Protein AF-A0A927GLD2-F1 (afdb_monomer_lite)

Secondary structure (DSSP, 8-state):
---TTSPPTHHHHTT--SHHHHHHHHS------TTS-HHHHHHHHHHHHHHHHTTT-THHHHHHHHHHHHHHHHHHHHHHHHTT--SEEE-TTS-EEEPPHHHHHHHHHHH-HHHHHHHHHHHHHHHHHHHHHHS-SSS---GGGGGGGHHHHHHHHHHHHS-HHHHHHHHHHHHHHHHHTHHHHSS-EEEEETTEEEEES--------

Structure (mmCIF, N/CA/C/O backbone):
data_AF-A0A927GLD2-F1
#
_entry.id   AF-A0A927GLD2-F1
#
loop_
_atom_site.group_PDB
_atom_site.id
_atom_site.type_symbol
_atom_site.label_atom_id
_atom_site.label_alt_id
_atom_site.label_comp_id
_atom_site.label_asym_id
_atom_site.label_entity_id
_atom_site.label_seq_id
_atom_site.pdbx_PDB_ins_code
_atom_site.Cartn_x
_atom_site.Cartn_y
_atom_site.Cartn_z
_atom_site.occupancy
_atom_site.B_iso_or_equiv
_atom_site.auth_seq_id
_atom_site.auth_comp_id
_atom_site.auth_asym_id
_atom_site.auth_atom_id
_atom_site.pdbx_PDB_model_num
ATOM 1 N N . MET A 1 1 ? 11.826 6.686 -36.345 1.00 53.91 1 MET A N 1
ATOM 2 C CA . MET A 1 1 ? 10.519 6.239 -35.814 1.00 53.91 1 MET A CA 1
ATOM 3 C C . MET A 1 1 ? 10.789 5.601 -34.462 1.00 53.91 1 MET A C 1
ATOM 5 O O . MET A 1 1 ? 11.758 4.859 -34.371 1.00 53.91 1 MET A O 1
ATOM 9 N N . LYS A 1 2 ? 10.051 5.968 -33.408 1.00 73.56 2 LYS A N 1
ATOM 10 C CA . LYS A 1 2 ? 10.280 5.412 -32.067 1.00 73.56 2 LYS A CA 1
ATOM 11 C C . LYS A 1 2 ? 9.769 3.969 -32.055 1.00 73.56 2 LYS A C 1
ATOM 13 O O . LYS A 1 2 ? 8.637 3.735 -32.467 1.00 73.56 2 LYS A O 1
ATOM 18 N N . ASP A 1 3 ? 10.618 3.027 -31.664 1.00 84.00 3 ASP A N 1
ATOM 19 C CA . ASP A 1 3 ? 10.250 1.616 -31.547 1.00 84.00 3 ASP A CA 1
ATOM 20 C C . ASP A 1 3 ? 9.669 1.380 -30.150 1.00 84.00 3 ASP A C 1
ATOM 22 O O . ASP A 1 3 ? 10.403 1.301 -29.168 1.00 84.00 3 ASP A O 1
ATOM 26 N N . TRP A 1 4 ? 8.340 1.350 -30.063 1.00 88.50 4 TRP A N 1
ATOM 27 C CA . TRP A 1 4 ? 7.597 1.238 -28.804 1.00 88.50 4 TRP A CA 1
ATOM 28 C C . TRP A 1 4 ? 7.700 -0.139 -28.138 1.00 88.50 4 TRP A C 1
ATOM 30 O O . TRP A 1 4 ? 7.242 -0.292 -27.012 1.00 88.50 4 TRP A O 1
ATOM 40 N N . TYR A 1 5 ? 8.275 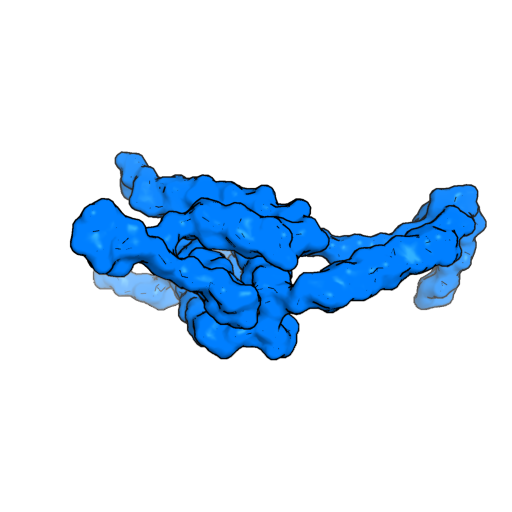-1.133 -28.821 1.00 90.31 5 TYR A N 1
ATOM 41 C CA . TYR A 1 5 ? 8.363 -2.512 -28.337 1.00 90.31 5 TYR A CA 1
ATOM 42 C C . TYR A 1 5 ? 9.780 -2.904 -27.913 1.00 90.31 5 TYR A C 1
ATOM 44 O O . TYR A 1 5 ? 9.993 -4.007 -27.405 1.00 90.31 5 TYR A O 1
ATOM 52 N N . ARG A 1 6 ? 10.761 -2.014 -28.083 1.00 93.00 6 ARG A N 1
ATOM 53 C CA . ARG A 1 6 ? 12.106 -2.220 -27.537 1.00 93.00 6 ARG A CA 1
ATOM 54 C C . ARG A 1 6 ? 12.135 -1.967 -26.032 1.00 93.00 6 ARG A C 1
ATOM 56 O O . ARG A 1 6 ? 11.306 -1.203 -25.537 1.00 93.00 6 ARG A O 1
ATOM 63 N N . PRO A 1 7 ? 13.050 -2.620 -25.297 1.00 94.44 7 PRO A N 1
ATOM 64 C CA . PRO A 1 7 ? 13.304 -2.254 -23.914 1.00 94.44 7 PRO A CA 1
ATOM 65 C C . PRO A 1 7 ? 13.818 -0.820 -23.828 1.00 94.44 7 PRO A C 1
ATOM 67 O O . PRO A 1 7 ? 14.560 -0.359 -24.700 1.00 94.44 7 PRO A O 1
ATOM 70 N N . ASP A 1 8 ? 13.442 -0.130 -22.759 1.00 93.94 8 ASP A N 1
ATOM 71 C CA . ASP A 1 8 ? 14.050 1.146 -22.415 1.00 93.94 8 ASP A CA 1
ATOM 72 C C . ASP A 1 8 ? 15.535 0.921 -22.076 1.00 93.94 8 ASP A C 1
ATOM 74 O O . ASP A 1 8 ? 15.876 0.058 -21.264 1.00 93.94 8 ASP A O 1
ATOM 78 N N . ALA A 1 9 ? 16.432 1.681 -22.706 1.00 93.12 9 ALA A N 1
ATOM 79 C CA . ALA A 1 9 ? 17.877 1.496 -22.556 1.00 93.12 9 ALA A CA 1
ATOM 80 C C . ALA A 1 9 ? 18.352 1.697 -21.107 1.00 93.12 9 ALA A C 1
ATOM 82 O O . ALA A 1 9 ? 19.411 1.201 -20.726 1.00 93.12 9 ALA A O 1
ATOM 83 N N . ILE A 1 10 ? 17.564 2.390 -20.275 1.00 91.88 10 ILE A N 1
ATOM 84 C CA . ILE A 1 10 ? 17.900 2.590 -18.865 1.00 91.88 10 ILE A CA 1
ATOM 85 C C . ILE A 1 10 ? 18.030 1.267 -18.091 1.00 91.88 10 ILE A C 1
ATOM 87 O O . ILE A 1 10 ? 18.788 1.185 -17.125 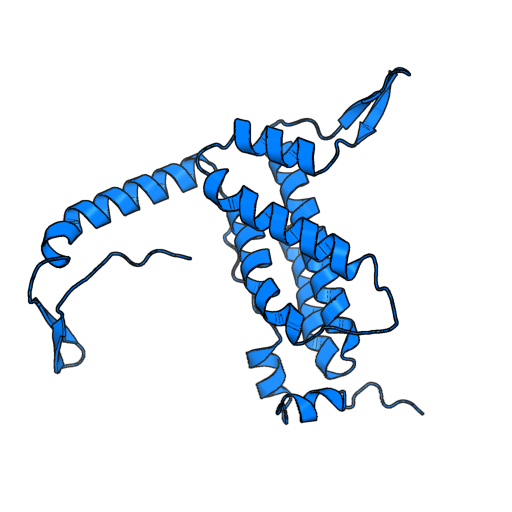1.00 91.88 10 ILE A O 1
ATOM 91 N N . TRP A 1 11 ? 17.335 0.211 -18.525 1.00 93.62 11 TRP A N 1
ATOM 92 C CA . TRP A 1 11 ? 17.369 -1.093 -17.867 1.00 93.62 11 TRP A CA 1
ATOM 93 C C . TRP A 1 11 ? 18.749 -1.751 -17.923 1.00 93.62 11 TRP A C 1
ATOM 95 O O . TRP A 1 11 ? 19.138 -2.422 -16.965 1.00 93.62 11 TRP A O 1
ATOM 105 N N . GLU A 1 12 ? 19.539 -1.475 -18.965 1.00 92.81 12 GLU A N 1
ATOM 106 C CA . GLU A 1 12 ? 20.923 -1.950 -19.066 1.00 92.81 12 GLU A CA 1
ATOM 107 C C . GLU A 1 12 ? 21.804 -1.370 -17.951 1.00 92.81 12 GLU A C 1
ATOM 109 O O . GLU A 1 12 ? 22.617 -2.092 -17.370 1.00 92.81 12 GLU A O 1
ATOM 114 N N . TYR A 1 13 ? 21.596 -0.100 -17.580 1.00 91.31 13 TYR A N 1
ATOM 115 C CA . TYR A 1 13 ? 22.310 0.543 -16.469 1.00 91.31 13 TYR A CA 1
ATOM 116 C C . TYR A 1 13 ? 21.960 -0.080 -15.114 1.00 91.31 13 TYR A C 1
ATOM 118 O O . TYR A 1 13 ? 22.800 -0.118 -14.218 1.00 91.31 13 TYR A O 1
ATOM 126 N N . PHE A 1 14 ? 20.742 -0.609 -14.974 1.00 90.00 14 PHE A N 1
ATOM 127 C CA . PHE A 1 14 ? 20.311 -1.368 -13.797 1.00 90.00 14 PHE A CA 1
ATOM 128 C C . PHE A 1 14 ? 20.683 -2.858 -13.865 1.00 90.00 14 PHE A C 1
ATOM 130 O O . PHE A 1 14 ? 20.293 -3.626 -12.987 1.00 90.00 14 PHE A O 1
ATOM 137 N N . GLY A 1 15 ? 21.434 -3.281 -14.888 1.00 92.38 15 GLY A N 1
ATOM 138 C CA . GLY A 1 15 ? 21.877 -4.665 -15.059 1.00 92.38 15 GLY A CA 1
ATOM 139 C C . GLY A 1 15 ? 20.778 -5.633 -15.509 1.00 92.38 15 GLY A C 1
ATOM 140 O O . GLY A 1 15 ? 20.982 -6.843 -15.443 1.00 92.38 15 GLY A O 1
ATOM 141 N N . ILE A 1 16 ? 19.634 -5.129 -15.975 1.00 94.44 16 ILE A N 1
ATOM 142 C CA . ILE A 1 16 ? 18.499 -5.937 -16.426 1.00 94.44 16 ILE A CA 1
ATOM 143 C C . ILE A 1 16 ? 18.607 -6.149 -17.935 1.00 94.44 16 ILE A C 1
ATOM 145 O O . ILE A 1 16 ? 18.444 -5.217 -18.718 1.00 94.44 16 IL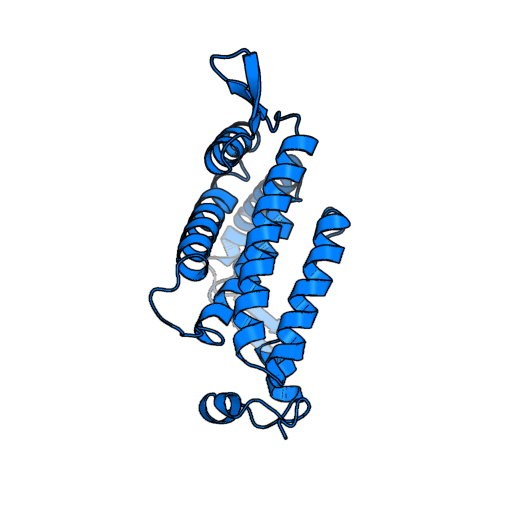E A O 1
ATOM 149 N N . LYS A 1 17 ? 18.905 -7.388 -18.341 1.00 90.94 17 LYS A N 1
ATOM 150 C CA . LYS A 1 17 ? 19.194 -7.741 -19.744 1.00 90.94 17 LYS A CA 1
ATOM 151 C C . LYS A 1 17 ? 18.062 -8.496 -20.433 1.00 90.94 17 LYS A C 1
ATOM 153 O O . LYS A 1 17 ? 18.009 -8.515 -21.660 1.00 90.94 17 LYS A O 1
ATOM 158 N N . ALA A 1 18 ? 17.178 -9.118 -19.659 1.00 95.12 18 ALA A N 1
ATOM 159 C CA . ALA A 1 18 ? 16.062 -9.904 -20.159 1.00 95.12 18 ALA A CA 1
ATOM 160 C C . ALA A 1 18 ? 14.739 -9.424 -19.557 1.00 95.12 18 ALA A C 1
ATOM 162 O O . ALA A 1 18 ? 14.686 -8.891 -18.445 1.00 95.12 18 ALA A O 1
ATOM 163 N N . ARG A 1 19 ? 13.652 -9.643 -20.300 1.00 95.12 19 ARG A N 1
ATOM 164 C CA . ARG A 1 19 ? 12.302 -9.281 -19.859 1.00 95.12 19 ARG A CA 1
ATOM 165 C C . ARG A 1 19 ? 11.881 -10.110 -18.648 1.00 95.12 19 ARG A C 1
ATOM 167 O O . ARG A 1 19 ? 11.181 -9.612 -17.777 1.00 95.12 19 ARG A O 1
ATOM 174 N N . GLU A 1 20 ? 12.302 -11.363 -18.588 1.00 96.19 20 GLU A N 1
ATOM 175 C CA . GLU A 1 20 ? 12.017 -12.283 -17.492 1.00 96.19 20 GLU A CA 1
ATOM 176 C C . GLU A 1 20 ? 12.637 -11.768 -16.186 1.00 96.19 20 GLU A C 1
ATOM 178 O O . GLU A 1 20 ? 11.940 -11.667 -15.174 1.00 96.19 20 GLU A O 1
ATOM 183 N N . ASP A 1 21 ? 13.900 -11.326 -16.241 1.00 94.94 21 ASP A N 1
ATOM 184 C CA . ASP A 1 21 ? 14.596 -10.702 -15.110 1.00 94.94 21 ASP A CA 1
ATOM 185 C C . ASP A 1 21 ? 13.893 -9.415 -14.667 1.00 94.94 21 ASP A C 1
ATOM 187 O O . ASP A 1 21 ? 13.728 -9.165 -13.470 1.00 94.94 21 ASP A O 1
ATOM 191 N N . TYR A 1 22 ? 13.456 -8.602 -15.636 1.00 95.94 22 TYR A N 1
ATOM 192 C CA . TYR A 1 22 ? 12.681 -7.397 -15.368 1.00 95.94 22 TYR A CA 1
ATOM 193 C C . TYR A 1 22 ? 11.394 -7.723 -14.615 1.00 95.94 22 TYR A C 1
ATOM 195 O O . TYR A 1 22 ? 11.136 -7.142 -13.564 1.00 95.94 22 TYR A O 1
ATOM 203 N N . VAL A 1 23 ? 10.598 -8.662 -15.130 1.00 96.31 23 VAL A N 1
ATOM 204 C CA . VAL A 1 23 ? 9.314 -9.044 -14.537 1.00 96.31 23 VAL A CA 1
ATOM 205 C C . VAL A 1 23 ? 9.518 -9.542 -13.113 1.00 96.31 23 VAL A C 1
ATOM 207 O O . VAL A 1 23 ? 8.857 -9.049 -12.205 1.00 96.31 23 VAL A O 1
ATOM 210 N N . GLN A 1 24 ? 10.480 -10.439 -12.891 1.00 94.25 24 GLN A N 1
ATOM 211 C CA . GLN A 1 24 ? 10.753 -10.990 -11.565 1.00 94.25 24 GLN A CA 1
ATOM 212 C C . GLN A 1 24 ? 11.147 -9.914 -10.542 1.00 94.25 24 GLN A C 1
ATOM 214 O O . GLN A 1 24 ? 10.840 -10.034 -9.355 1.00 94.25 24 GLN A O 1
ATOM 219 N N . GLN A 1 25 ? 11.858 -8.875 -10.978 1.00 93.19 25 GLN A N 1
ATOM 220 C CA . GLN A 1 25 ? 12.358 -7.850 -10.072 1.00 93.19 25 GLN A CA 1
ATOM 221 C C . GLN A 1 25 ? 11.369 -6.690 -9.909 1.00 93.19 25 GLN A C 1
ATOM 223 O O . GLN A 1 25 ? 11.089 -6.282 -8.782 1.00 93.19 25 GLN A O 1
ATOM 228 N N . TYR A 1 26 ? 10.824 -6.157 -10.995 1.00 94.62 26 TYR A N 1
ATOM 229 C CA . TYR A 1 26 ? 10.105 -4.880 -11.014 1.00 94.62 26 TYR A CA 1
ATOM 230 C C . TYR A 1 26 ? 8.588 -5.022 -11.108 1.00 94.62 26 TYR A C 1
ATOM 232 O O . TYR A 1 26 ? 7.873 -4.096 -10.731 1.00 94.62 26 TYR A O 1
ATOM 240 N N . VAL A 1 27 ? 8.069 -6.161 -11.565 1.00 95.88 27 VAL A N 1
ATOM 241 C CA . VAL A 1 27 ? 6.621 -6.384 -11.601 1.00 95.88 27 VAL A CA 1
ATOM 242 C C . VAL A 1 27 ? 6.208 -7.072 -10.311 1.00 95.88 27 VAL A C 1
ATOM 244 O O . VAL A 1 27 ? 6.437 -8.261 -10.110 1.00 95.88 27 VAL A O 1
ATOM 247 N N . PHE A 1 28 ? 5.608 -6.301 -9.409 1.00 95.06 28 PHE A N 1
ATOM 248 C CA . PHE A 1 28 ? 5.114 -6.844 -8.153 1.00 95.06 28 PHE A CA 1
ATOM 249 C C . PHE A 1 28 ? 3.796 -7.586 -8.381 1.00 95.06 28 PHE A C 1
ATOM 251 O O . PHE A 1 28 ? 2.854 -7.021 -8.936 1.00 95.06 28 PHE A O 1
ATOM 258 N N . GLU A 1 29 ? 3.722 -8.834 -7.927 1.00 94.31 29 GLU A N 1
ATOM 259 C CA . GLU A 1 29 ? 2.492 -9.624 -7.903 1.00 94.31 29 GLU A CA 1
ATOM 260 C C . GLU A 1 29 ? 1.868 -9.538 -6.505 1.00 94.31 29 GLU A C 1
ATOM 262 O O . GLU A 1 29 ? 2.304 -10.201 -5.560 1.00 94.31 29 GLU A O 1
ATOM 267 N N . ALA A 1 30 ? 0.860 -8.678 -6.348 1.00 95.75 30 ALA A N 1
ATOM 268 C CA . ALA A 1 30 ? 0.181 -8.532 -5.068 1.00 95.75 30 ALA A CA 1
ATOM 269 C C . ALA A 1 30 ? -0.614 -9.783 -4.683 1.00 95.75 30 ALA A C 1
ATOM 271 O O . ALA A 1 30 ? -1.350 -10.359 -5.482 1.00 95.75 30 ALA A O 1
ATOM 272 N N . ARG A 1 31 ? -0.538 -10.127 -3.395 1.00 96.06 31 ARG A N 1
ATOM 273 C CA . ARG A 1 31 ? -1.393 -11.127 -2.756 1.00 96.06 31 ARG A CA 1
ATOM 274 C C . ARG A 1 31 ? -2.379 -10.410 -1.844 1.00 96.06 31 ARG A C 1
ATOM 276 O O . ARG A 1 31 ? -2.009 -9.952 -0.763 1.00 96.06 31 ARG A O 1
ATOM 283 N N . PHE A 1 32 ? -3.619 -10.288 -2.302 1.00 96.88 32 PHE A N 1
ATOM 284 C CA . PHE A 1 32 ? -4.702 -9.692 -1.525 1.00 96.88 32 PHE A CA 1
ATOM 285 C C . PHE A 1 32 ? -5.505 -10.769 -0.797 1.00 96.88 32 PHE A C 1
ATOM 287 O O . PHE A 1 32 ? -5.758 -11.841 -1.347 1.00 96.88 32 PHE A O 1
ATOM 294 N N . HIS A 1 33 ? -5.916 -10.490 0.440 1.00 95.44 33 HIS A N 1
ATOM 295 C CA . HIS A 1 33 ? -6.887 -11.339 1.131 1.00 95.44 33 HIS A CA 1
ATOM 296 C C . HIS A 1 33 ? -8.314 -11.027 0.655 1.00 95.44 33 HIS A C 1
ATOM 298 O O . HIS A 1 33 ? -8.590 -9.962 0.106 1.00 95.44 33 HIS A O 1
ATOM 304 N N . ALA A 1 34 ? -9.256 -11.932 0.927 1.00 95.44 34 ALA A N 1
ATOM 305 C CA . ALA A 1 34 ? -10.640 -11.838 0.446 1.00 95.44 34 ALA A CA 1
ATOM 306 C C . ALA A 1 34 ? -11.443 -10.627 0.975 1.00 95.44 34 ALA A C 1
ATOM 308 O O . ALA A 1 34 ? -12.542 -10.368 0.501 1.00 95.44 34 ALA A O 1
ATOM 309 N N . GLY A 1 35 ? -10.913 -9.904 1.965 1.00 94.44 35 GLY A N 1
ATOM 310 C CA . GLY A 1 35 ? -11.548 -8.710 2.537 1.00 94.44 35 GLY A CA 1
ATOM 311 C C . GLY A 1 35 ? -11.236 -7.418 1.779 1.00 94.44 35 GLY A C 1
ATOM 312 O O . GLY A 1 35 ? -11.831 -6.384 2.068 1.00 94.44 35 GLY A O 1
ATOM 313 N N . VAL A 1 36 ? -10.304 -7.455 0.823 1.00 97.38 36 VAL A N 1
ATOM 314 C CA . VAL A 1 36 ? -9.937 -6.280 0.026 1.00 97.38 36 VAL A CA 1
ATOM 315 C C . VAL A 1 36 ? -11.057 -5.961 -0.972 1.00 97.38 36 VAL A C 1
ATOM 317 O O . VAL A 1 36 ? -11.453 -6.848 -1.729 1.00 97.38 36 VAL A O 1
ATOM 320 N N . PRO A 1 37 ? -11.572 -4.715 -1.016 1.00 97.25 37 PRO A N 1
ATOM 321 C CA . PRO A 1 37 ? -12.651 -4.347 -1.931 1.00 97.25 37 PRO A CA 1
ATOM 322 C C . PRO A 1 37 ? -12.289 -4.549 -3.408 1.00 97.25 37 PRO A C 1
ATOM 324 O O . PRO A 1 37 ? -11.186 -4.212 -3.835 1.00 97.25 37 PRO A O 1
ATOM 327 N N . GLU A 1 38 ? -13.256 -4.994 -4.213 1.00 97.00 38 GLU A N 1
ATOM 328 C CA . GLU A 1 38 ? -13.096 -5.209 -5.663 1.00 97.00 38 GLU A CA 1
ATOM 329 C C . GLU A 1 38 ? -12.577 -3.959 -6.397 1.00 97.00 38 GLU A C 1
ATOM 331 O O . GLU A 1 38 ? -11.738 -4.058 -7.293 1.00 97.00 38 GLU A O 1
ATOM 336 N N . ASP A 1 39 ? -13.006 -2.767 -5.976 1.00 96.75 39 ASP A N 1
ATOM 337 C CA . ASP A 1 39 ? -12.531 -1.498 -6.535 1.00 96.75 39 ASP A CA 1
ATOM 338 C C . ASP A 1 39 ? -11.011 -1.331 -6.381 1.00 96.75 39 ASP A C 1
ATOM 340 O O . ASP A 1 39 ? -10.342 -0.832 -7.288 1.00 96.75 39 ASP A O 1
ATOM 344 N N . ILE A 1 40 ? -10.441 -1.797 -5.263 1.00 97.94 40 ILE A N 1
ATOM 345 C CA . ILE A 1 40 ? -8.994 -1.787 -5.019 1.00 97.94 40 ILE A CA 1
ATOM 346 C C . ILE A 1 40 ? -8.300 -2.806 -5.922 1.00 97.94 40 ILE A C 1
ATOM 348 O O . ILE A 1 40 ? -7.292 -2.467 -6.542 1.00 97.94 40 ILE A O 1
ATOM 352 N N . LEU A 1 41 ? -8.855 -4.016 -6.053 1.00 98.00 41 LEU A N 1
ATOM 353 C CA . LEU A 1 41 ? -8.297 -5.072 -6.905 1.00 98.00 41 LEU A CA 1
ATOM 354 C C . LEU A 1 41 ? -8.223 -4.626 -8.374 1.00 98.00 41 LEU A C 1
ATOM 356 O O . LEU A 1 41 ? -7.169 -4.719 -9.010 1.00 98.00 41 LEU A O 1
ATOM 360 N N . ARG A 1 42 ? -9.311 -4.054 -8.902 1.00 97.06 42 ARG A N 1
ATOM 361 C CA . ARG A 1 42 ? -9.370 -3.534 -10.280 1.00 97.06 42 ARG A CA 1
ATOM 362 C C . ARG A 1 42 ? -8.424 -2.367 -10.503 1.00 97.06 42 ARG A C 1
ATOM 364 O O . ARG A 1 42 ? -7.735 -2.298 -11.525 1.00 97.06 42 ARG A O 1
ATOM 371 N N . ALA A 1 43 ? -8.373 -1.441 -9.550 1.00 96.31 43 ALA A N 1
ATOM 372 C CA . ALA A 1 43 ? -7.477 -0.303 -9.648 1.00 96.31 43 ALA A CA 1
ATOM 373 C C . ALA A 1 43 ? -6.004 -0.754 -9.586 1.00 96.31 43 ALA A C 1
ATOM 375 O O . ALA A 1 43 ? -5.167 -0.212 -10.315 1.00 96.31 43 ALA A O 1
ATOM 376 N N . TYR A 1 44 ? -5.694 -1.783 -8.788 1.00 98.12 44 TYR A N 1
ATOM 377 C CA . TYR A 1 44 ? -4.353 -2.356 -8.687 1.00 98.12 44 TYR A CA 1
ATOM 378 C C . TYR A 1 44 ? -3.937 -3.074 -9.969 1.00 98.12 44 TYR A C 1
ATOM 380 O O . TYR A 1 44 ? -2.798 -2.913 -10.399 1.00 98.12 44 TYR A O 1
ATOM 388 N N . ALA A 1 45 ? -4.851 -3.789 -10.633 1.00 97.81 45 ALA A N 1
ATOM 389 C CA . ALA A 1 45 ? -4.563 -4.423 -11.920 1.00 97.81 45 ALA A CA 1
ATOM 390 C C . ALA A 1 45 ? -4.006 -3.409 -12.935 1.00 97.81 45 ALA A C 1
ATOM 392 O O . ALA A 1 45 ? -3.026 -3.688 -13.620 1.00 97.81 45 ALA A O 1
ATOM 393 N N . THR A 1 46 ? -4.553 -2.188 -12.962 1.00 97.38 46 THR A N 1
ATOM 394 C CA . THR A 1 46 ? -4.004 -1.095 -13.784 1.00 97.38 46 THR A CA 1
ATOM 395 C C . THR A 1 46 ? -2.584 -0.705 -13.364 1.00 97.38 46 THR A C 1
ATOM 397 O O . THR A 1 46 ? -1.718 -0.546 -14.219 1.00 97.38 46 THR A O 1
ATOM 400 N N . ALA A 1 47 ? -2.323 -0.552 -12.061 1.00 97.50 47 ALA A N 1
ATOM 401 C CA . ALA A 1 47 ? -0.989 -0.209 -11.562 1.00 97.50 47 ALA A CA 1
ATOM 402 C C . ALA A 1 47 ? 0.046 -1.297 -11.903 1.00 97.50 47 ALA A C 1
ATOM 404 O O . ALA A 1 47 ? 1.137 -0.983 -12.370 1.00 97.50 47 ALA A O 1
ATOM 405 N N . SER A 1 48 ? -0.319 -2.572 -11.751 1.00 97.31 48 SER A N 1
ATOM 406 C CA . SER A 1 48 ? 0.520 -3.717 -12.121 1.00 97.31 48 SER A CA 1
ATOM 407 C C . SER A 1 48 ? 0.816 -3.749 -13.626 1.00 97.31 48 SER A C 1
ATOM 409 O O . SER A 1 48 ? 1.960 -3.957 -14.028 1.00 97.31 48 SER A O 1
ATOM 411 N N . GLN A 1 49 ? -0.172 -3.439 -14.475 1.00 97.56 49 GLN A N 1
ATOM 412 C CA . GLN A 1 49 ? 0.058 -3.306 -15.916 1.00 97.56 49 GLN A CA 1
ATOM 413 C C . GLN A 1 49 ? 1.012 -2.154 -16.246 1.00 97.56 49 GLN A C 1
ATOM 415 O O . GLN A 1 49 ? 1.891 -2.326 -17.084 1.00 97.56 49 GLN A O 1
ATOM 420 N N . LEU A 1 50 ? 0.906 -1.006 -15.569 1.00 97.38 50 LEU A N 1
ATOM 421 C CA . LEU A 1 50 ? 1.860 0.096 -15.745 1.00 97.38 50 LEU A CA 1
ATOM 422 C C . LEU A 1 50 ? 3.290 -0.327 -15.378 1.00 97.38 50 LEU A C 1
ATOM 424 O O . LEU A 1 50 ? 4.212 -0.054 -16.144 1.00 97.38 50 LEU A O 1
ATOM 428 N N . MET A 1 51 ? 3.469 -1.065 -14.275 1.00 97.31 51 MET A N 1
ATOM 429 C CA . MET A 1 51 ? 4.771 -1.648 -13.924 1.00 97.31 51 MET A CA 1
ATOM 430 C C . MET A 1 51 ? 5.268 -2.586 -15.021 1.00 97.31 51 MET A C 1
ATOM 432 O O . MET A 1 51 ? 6.411 -2.476 -15.446 1.00 97.31 51 MET A O 1
ATOM 436 N N . ALA A 1 52 ? 4.426 -3.485 -15.532 1.00 96.94 52 ALA A N 1
ATOM 437 C CA . ALA A 1 52 ? 4.826 -4.411 -16.590 1.00 96.94 52 ALA A CA 1
ATOM 438 C C . ALA A 1 52 ? 5.242 -3.685 -17.881 1.00 96.94 52 ALA A C 1
ATOM 440 O O . ALA A 1 52 ? 6.236 -4.052 -18.507 1.00 96.94 52 ALA A O 1
ATOM 441 N N . GLN A 1 53 ? 4.516 -2.631 -18.256 1.00 96.81 53 GLN A N 1
ATOM 442 C CA . GLN A 1 53 ? 4.794 -1.843 -19.458 1.00 96.81 53 GLN A CA 1
ATOM 443 C C . GLN A 1 53 ? 5.999 -0.908 -19.307 1.00 96.81 53 GLN A C 1
ATOM 445 O O . GLN A 1 53 ? 6.577 -0.499 -20.315 1.00 96.81 53 GLN A O 1
ATOM 450 N N . ALA A 1 54 ? 6.439 -0.615 -18.080 1.00 96.38 54 ALA A N 1
ATOM 451 C CA . ALA A 1 54 ? 7.625 0.206 -17.862 1.00 96.38 54 ALA A CA 1
ATOM 452 C C . ALA A 1 54 ? 8.920 -0.430 -18.402 1.00 96.38 54 ALA A C 1
ATOM 454 O O . ALA A 1 54 ? 9.886 0.289 -18.656 1.00 96.38 54 ALA A O 1
ATOM 455 N N . TRP A 1 55 ? 8.906 -1.731 -18.725 1.00 96.44 55 TRP A N 1
ATOM 456 C CA . TRP A 1 55 ? 9.949 -2.379 -19.529 1.00 96.44 55 TRP A CA 1
ATOM 457 C C . TRP A 1 55 ? 10.247 -1.624 -20.832 1.00 96.44 55 TRP A C 1
ATOM 459 O O . TRP A 1 55 ? 11.404 -1.440 -21.199 1.00 96.44 55 TRP A O 1
ATOM 469 N N . HIS A 1 56 ? 9.203 -1.148 -21.508 1.00 95.88 56 HIS A N 1
ATOM 470 C CA . HIS A 1 56 ? 9.304 -0.444 -22.786 1.00 95.88 56 HIS A CA 1
ATOM 471 C C . HIS A 1 56 ? 9.421 1.075 -22.632 1.00 95.88 56 HIS A C 1
ATOM 473 O O . HIS A 1 56 ? 9.828 1.772 -23.562 1.00 95.88 56 HIS A O 1
ATOM 479 N N . HIS A 1 57 ? 9.033 1.606 -21.472 1.00 95.06 57 HIS A N 1
ATOM 480 C CA . HIS A 1 57 ? 9.078 3.033 -21.199 1.00 95.06 57 HIS A CA 1
ATOM 481 C C . HIS A 1 57 ? 9.207 3.299 -19.698 1.00 95.06 57 HIS A C 1
ATOM 483 O O . HIS A 1 57 ? 8.211 3.314 -18.973 1.00 95.06 57 HIS A O 1
ATOM 489 N N . TYR A 1 58 ? 10.434 3.556 -19.244 1.00 93.25 58 TYR A N 1
ATOM 490 C CA . TYR A 1 58 ? 10.785 3.707 -17.828 1.00 93.25 58 TYR A CA 1
ATOM 491 C C . TYR A 1 58 ? 9.875 4.645 -17.009 1.00 93.25 58 TYR A C 1
ATOM 493 O O . TYR A 1 58 ? 9.499 4.268 -15.897 1.00 93.25 58 TYR A O 1
ATOM 501 N N . PRO A 1 59 ? 9.428 5.809 -17.530 1.00 92.44 59 PRO A N 1
ATOM 502 C CA . PRO A 1 59 ? 8.523 6.712 -16.812 1.00 92.44 59 PRO A CA 1
ATOM 503 C C . PRO A 1 59 ? 7.200 6.084 -16.360 1.00 92.44 59 PRO A C 1
ATOM 505 O O . PRO A 1 59 ? 6.624 6.532 -15.372 1.00 92.44 59 PRO A O 1
ATOM 508 N N . LEU A 1 60 ? 6.720 5.025 -17.027 1.00 94.94 60 LEU A N 1
ATOM 509 C CA . LEU A 1 60 ? 5.496 4.329 -16.609 1.00 94.94 60 LEU A CA 1
ATOM 510 C C . LEU A 1 60 ? 5.628 3.699 -15.216 1.00 94.94 60 LEU A C 1
ATOM 512 O O . LEU A 1 60 ? 4.615 3.455 -14.559 1.00 94.94 60 LEU A O 1
ATOM 516 N N . TYR A 1 61 ? 6.856 3.464 -14.743 1.00 94.50 61 TYR A N 1
ATOM 517 C CA . TYR A 1 61 ? 7.077 2.967 -13.394 1.00 94.50 61 TYR A CA 1
ATOM 518 C C . TYR A 1 61 ? 6.672 4.013 -12.349 1.00 94.50 61 TYR A C 1
ATOM 520 O O . TYR A 1 61 ? 5.947 3.685 -11.412 1.00 94.50 61 TYR A O 1
ATOM 528 N N . ASP A 1 62 ? 7.034 5.282 -12.541 1.00 92.38 62 ASP A N 1
ATOM 529 C CA . ASP A 1 62 ? 6.636 6.379 -11.646 1.00 92.38 62 ASP A CA 1
ATOM 530 C C . ASP A 1 62 ? 5.113 6.565 -11.656 1.00 92.38 62 ASP A C 1
ATOM 532 O O . ASP A 1 62 ? 4.490 6.699 -10.601 1.00 92.38 62 ASP A O 1
ATOM 536 N N . GLU A 1 63 ? 4.489 6.467 -12.832 1.00 94.31 63 GLU A N 1
ATOM 537 C CA . GLU A 1 63 ? 3.029 6.509 -12.967 1.00 94.31 63 GLU A CA 1
ATOM 538 C C . GLU A 1 63 ? 2.343 5.355 -12.226 1.00 94.31 63 GLU A C 1
ATOM 540 O O . GLU A 1 63 ? 1.286 5.539 -11.615 1.00 94.31 63 GLU A O 1
ATOM 545 N N . SER A 1 64 ? 2.954 4.167 -12.209 1.00 95.94 64 SER A N 1
ATOM 546 C CA . SER A 1 64 ? 2.446 3.038 -11.426 1.00 95.94 64 SER A CA 1
ATOM 547 C C . SER A 1 64 ? 2.472 3.317 -9.917 1.00 95.94 64 SER A C 1
ATOM 549 O O . SER A 1 64 ? 1.514 2.988 -9.214 1.00 95.94 64 SER A O 1
ATOM 551 N N . ILE A 1 65 ? 3.514 3.994 -9.419 1.00 94.81 65 ILE A N 1
ATOM 552 C CA . ILE A 1 65 ? 3.637 4.398 -8.012 1.00 94.81 65 ILE A CA 1
ATOM 553 C C . ILE A 1 65 ? 2.608 5.474 -7.675 1.00 94.81 65 ILE A C 1
ATOM 555 O O . ILE A 1 65 ? 1.893 5.354 -6.680 1.00 94.81 65 ILE A O 1
ATOM 559 N N . THR A 1 66 ? 2.462 6.484 -8.533 1.00 93.88 66 THR A N 1
ATOM 560 C CA . THR A 1 66 ? 1.419 7.508 -8.409 1.00 93.88 66 THR A CA 1
ATOM 561 C C . THR A 1 66 ? 0.031 6.872 -8.341 1.00 93.88 66 THR A C 1
ATOM 563 O O . THR A 1 66 ? -0.769 7.212 -7.465 1.00 93.88 66 THR A O 1
ATOM 566 N N . LYS A 1 67 ? -0.243 5.875 -9.194 1.00 95.62 67 LYS A N 1
ATOM 567 C CA . LYS A 1 67 ? -1.484 5.097 -9.146 1.00 95.62 67 LYS A CA 1
ATOM 568 C C . LYS A 1 67 ? -1.649 4.425 -7.782 1.00 95.62 67 LYS A C 1
ATOM 570 O O . LYS A 1 67 ? -2.671 4.653 -7.141 1.00 95.62 67 LYS A O 1
ATOM 575 N N . LEU A 1 68 ? -0.656 3.672 -7.299 1.00 96.50 68 LEU A N 1
ATOM 576 C CA . LEU A 1 68 ? -0.707 3.009 -5.986 1.00 96.50 68 LEU A CA 1
ATOM 577 C C . LEU A 1 68 ? -0.976 3.980 -4.828 1.00 96.50 68 LEU A C 1
ATOM 579 O O . LEU A 1 68 ? -1.742 3.662 -3.922 1.00 96.50 68 LEU A O 1
ATOM 583 N N . LEU A 1 69 ? -0.395 5.176 -4.863 1.00 95.38 69 LEU A N 1
ATOM 584 C CA . LEU A 1 69 ? -0.622 6.200 -3.843 1.00 95.38 69 LEU A CA 1
ATOM 585 C C . LEU A 1 69 ? -2.074 6.694 -3.834 1.00 95.38 69 LEU A C 1
ATOM 587 O O . LEU A 1 69 ? -2.669 6.850 -2.766 1.00 95.38 69 LEU A O 1
ATOM 591 N N . PHE A 1 70 ? -2.683 6.872 -5.009 1.00 94.56 70 PHE A N 1
ATOM 592 C CA . PHE A 1 70 ? -4.112 7.175 -5.101 1.00 94.56 70 PHE A CA 1
ATOM 593 C C . PHE A 1 70 ? -4.996 6.004 -4.652 1.00 94.56 70 PHE A C 1
ATOM 595 O O . PHE A 1 70 ? -6.051 6.236 -4.060 1.00 94.56 70 PHE A O 1
ATOM 602 N N . LEU A 1 71 ? -4.570 4.757 -4.876 1.00 96.56 71 LEU A N 1
ATOM 603 C CA . LEU A 1 71 ? -5.265 3.575 -4.352 1.00 96.56 71 LEU A CA 1
ATOM 604 C C . LEU A 1 71 ? -5.270 3.557 -2.822 1.00 96.56 71 LEU A C 1
ATOM 606 O O . LEU A 1 71 ? -6.300 3.234 -2.240 1.00 96.56 71 LEU A O 1
ATOM 610 N N . VAL A 1 72 ? -4.169 3.937 -2.168 1.00 96.75 72 VAL A N 1
ATOM 611 C CA . VAL A 1 72 ? -4.122 4.053 -0.699 1.00 96.75 72 VAL A CA 1
ATOM 612 C C . VAL A 1 72 ? -5.121 5.100 -0.205 1.00 96.75 72 VAL A C 1
ATOM 614 O O . VAL A 1 72 ? -5.881 4.839 0.726 1.00 96.75 72 VAL A O 1
ATOM 617 N N . GLU A 1 73 ? -5.192 6.264 -0.857 1.00 95.25 73 GLU A N 1
ATOM 618 C CA . GLU A 1 73 ? -6.189 7.288 -0.518 1.00 95.25 73 GLU A CA 1
ATOM 619 C C . GLU A 1 73 ? -7.630 6.779 -0.714 1.00 95.25 73 GLU A C 1
ATOM 621 O O . GLU A 1 73 ? -8.508 7.050 0.112 1.00 95.25 73 GLU A O 1
ATOM 626 N N . MET A 1 74 ? -7.881 6.019 -1.783 1.00 96.38 74 MET A N 1
ATOM 627 C CA . MET A 1 74 ? -9.171 5.372 -2.026 1.00 96.38 74 MET A CA 1
ATOM 628 C C . MET A 1 74 ? -9.496 4.334 -0.945 1.00 96.38 74 MET A C 1
ATOM 630 O O . MET A 1 74 ? -10.614 4.331 -0.437 1.00 96.38 74 MET A O 1
ATOM 634 N N . ALA A 1 75 ? -8.524 3.512 -0.542 1.00 97.50 75 ALA A N 1
ATOM 635 C CA . ALA A 1 75 ? -8.684 2.503 0.503 1.00 97.50 75 ALA A CA 1
ATOM 636 C C . ALA A 1 75 ? -9.072 3.127 1.847 1.00 97.50 75 ALA A C 1
ATOM 638 O O . ALA A 1 75 ? -9.999 2.645 2.494 1.00 97.50 75 ALA A O 1
ATOM 639 N N . VAL A 1 76 ? -8.431 4.235 2.238 1.00 96.94 76 VAL A N 1
ATOM 640 C CA . VAL A 1 76 ? -8.797 4.971 3.460 1.00 96.94 76 VAL A CA 1
ATOM 641 C C . VAL A 1 76 ? -10.246 5.450 3.387 1.00 96.94 76 VAL A C 1
ATOM 643 O O . VAL A 1 76 ? -11.009 5.231 4.323 1.00 96.94 76 VAL A O 1
ATOM 646 N N . LYS A 1 77 ? -10.663 6.057 2.268 1.00 97.25 77 LYS A N 1
ATOM 647 C CA . LYS A 1 77 ? -12.046 6.539 2.095 1.00 97.25 77 LYS A CA 1
ATOM 648 C C . LYS A 1 77 ? -13.063 5.399 2.137 1.00 97.25 77 LYS A C 1
ATOM 650 O O . LYS A 1 77 ? -14.102 5.545 2.777 1.00 97.25 77 LYS A O 1
ATOM 655 N N . LEU A 1 78 ? -12.760 4.276 1.487 1.00 97.50 78 LEU A N 1
ATOM 656 C CA . LEU A 1 78 ? -13.603 3.082 1.521 1.00 97.50 78 LEU A CA 1
ATOM 657 C C . LEU A 1 78 ? -13.719 2.539 2.944 1.00 97.50 78 LEU A C 1
ATOM 659 O O . LEU A 1 78 ? -14.836 2.304 3.401 1.00 97.50 78 LEU A O 1
ATOM 663 N N . ARG A 1 79 ? -12.601 2.418 3.674 1.00 97.12 79 ARG A N 1
ATOM 664 C CA . ARG A 1 79 ? -12.636 1.940 5.058 1.00 97.12 79 ARG A CA 1
ATOM 665 C C . ARG A 1 79 ? -13.425 2.885 5.954 1.00 97.12 79 ARG A C 1
ATOM 667 O O . ARG A 1 79 ? -14.294 2.414 6.674 1.00 97.12 79 ARG A O 1
ATOM 674 N N . CYS A 1 80 ? -13.212 4.200 5.850 1.00 97.38 80 CYS A N 1
ATOM 675 C CA . CYS A 1 80 ? -14.009 5.201 6.563 1.00 97.38 80 CYS A CA 1
ATOM 676 C C . CYS A 1 80 ? -15.512 5.019 6.312 1.00 97.38 80 CYS A C 1
ATOM 678 O O . CYS A 1 80 ? -16.284 4.986 7.265 1.00 97.38 80 CYS A O 1
ATOM 680 N N . ALA A 1 81 ? -15.928 4.843 5.055 1.00 96.50 81 ALA A N 1
ATOM 681 C CA . ALA A 1 81 ? -17.332 4.612 4.728 1.00 96.50 81 ALA A CA 1
ATOM 682 C C . ALA A 1 81 ? -17.870 3.302 5.339 1.00 96.50 81 ALA A C 1
ATOM 684 O O . ALA A 1 81 ? -18.969 3.299 5.889 1.00 96.50 81 ALA A O 1
ATOM 685 N N . GLN A 1 82 ? -17.090 2.216 5.297 1.00 95.94 82 GLN A N 1
ATOM 686 C CA . GLN A 1 82 ? -17.458 0.915 5.877 1.00 95.94 82 GLN A CA 1
ATOM 687 C C . GLN A 1 82 ? -17.671 0.978 7.394 1.00 95.94 82 GLN A C 1
ATOM 689 O O . GLN A 1 82 ? -18.561 0.313 7.914 1.00 95.94 82 GLN A O 1
ATOM 694 N N . VAL A 1 83 ? -16.878 1.790 8.096 1.00 96.06 83 VAL A N 1
ATOM 695 C CA . VAL A 1 83 ? -16.951 1.942 9.558 1.00 96.06 83 VAL A CA 1
ATOM 696 C C . VAL A 1 83 ? -17.823 3.127 10.002 1.00 96.06 83 VAL A C 1
ATOM 698 O O . VAL A 1 83 ? -17.846 3.478 11.178 1.00 96.06 83 VAL A O 1
ATOM 701 N N . GLY A 1 84 ? -18.556 3.754 9.075 1.00 96.56 84 GLY A N 1
ATOM 702 C CA . GLY A 1 84 ? -19.528 4.810 9.381 1.00 96.56 84 GLY A CA 1
ATOM 703 C C . GLY A 1 84 ? -18.948 6.220 9.556 1.00 96.56 84 GLY A C 1
ATOM 704 O O . GLY A 1 84 ? -19.658 7.128 9.986 1.00 96.56 84 GLY A O 1
ATOM 705 N N . ILE A 1 85 ? -17.685 6.451 9.194 1.00 97.12 85 ILE A N 1
ATOM 706 C CA . ILE A 1 85 ? -17.072 7.783 9.188 1.00 97.12 85 ILE A CA 1
ATOM 707 C C . ILE A 1 85 ? -17.529 8.560 7.945 1.00 97.12 85 ILE A C 1
ATOM 709 O O . ILE A 1 85 ? -17.274 8.176 6.802 1.00 97.12 85 ILE A O 1
ATOM 713 N N . THR A 1 86 ? -18.170 9.713 8.154 1.00 96.38 86 THR A N 1
ATOM 714 C CA . THR A 1 86 ? -18.621 10.582 7.056 1.00 96.38 86 THR A CA 1
ATOM 715 C C . THR A 1 86 ? -17.437 11.201 6.310 1.00 96.38 86 THR A C 1
ATOM 717 O O . THR A 1 86 ? -16.556 11.795 6.932 1.00 96.38 86 THR A O 1
ATOM 720 N N . LEU A 1 87 ? -17.450 11.145 4.973 1.00 96.00 87 LEU A N 1
ATOM 721 C CA . LEU A 1 87 ? -16.366 11.654 4.113 1.00 96.00 87 LEU A CA 1
ATOM 722 C C . LEU A 1 87 ? -16.388 13.175 3.888 1.00 96.00 87 LEU A C 1
ATOM 724 O O . LEU A 1 87 ? -15.443 13.740 3.337 1.00 96.00 87 LEU A O 1
ATOM 728 N N . SER A 1 88 ? -17.457 13.850 4.302 1.00 94.81 88 SER A N 1
ATOM 729 C CA . SER A 1 88 ? -17.651 15.289 4.139 1.00 94.81 88 SER A CA 1
ATOM 730 C C . SER A 1 88 ? -17.973 15.974 5.462 1.00 94.81 88 SER A C 1
ATOM 732 O O . SER A 1 88 ? -18.544 15.372 6.368 1.00 94.81 88 SER A O 1
ATOM 734 N N . THR A 1 89 ? -17.640 17.256 5.548 1.00 92.56 89 THR A N 1
ATOM 735 C CA . THR A 1 89 ? -18.094 18.186 6.585 1.00 92.56 89 THR A CA 1
ATOM 736 C C . THR A 1 89 ? -18.872 19.329 5.951 1.00 92.56 89 THR A C 1
ATOM 738 O O . THR A 1 89 ? -18.786 19.570 4.747 1.00 92.56 89 THR A O 1
ATOM 741 N N . THR A 1 90 ? -19.634 20.054 6.759 1.00 92.62 90 THR A N 1
ATOM 742 C CA . THR A 1 90 ? -20.293 21.288 6.329 1.00 92.62 90 THR A CA 1
ATOM 743 C C . THR A 1 90 ? -19.338 22.459 6.537 1.00 92.62 90 THR A C 1
ATOM 745 O O . THR A 1 90 ? -18.737 22.594 7.603 1.00 92.62 90 THR A O 1
ATOM 748 N N . ASN A 1 91 ? -19.154 23.300 5.521 1.00 90.06 91 ASN A N 1
ATOM 749 C CA . ASN A 1 91 ? -18.365 24.523 5.655 1.00 90.06 91 ASN A CA 1
ATOM 750 C C . ASN A 1 91 ? -19.182 25.648 6.332 1.00 90.06 91 ASN A C 1
ATOM 752 O O . ASN A 1 91 ? -20.377 25.505 6.585 1.00 90.06 91 ASN A O 1
ATOM 756 N N . ALA A 1 92 ? -18.557 26.806 6.570 1.00 87.00 92 ALA A N 1
ATOM 757 C CA . ALA A 1 92 ? -19.224 27.968 7.170 1.00 87.00 92 ALA A CA 1
ATOM 758 C C . ALA A 1 92 ? -20.437 28.492 6.369 1.00 87.00 92 ALA A C 1
ATOM 760 O O . ALA A 1 92 ? -21.257 29.220 6.914 1.00 87.00 92 ALA A O 1
ATOM 761 N N . THR A 1 93 ? -20.569 28.125 5.087 1.00 89.81 93 THR A N 1
ATOM 762 C CA . THR A 1 93 ? -21.685 28.524 4.214 1.00 89.81 93 THR A CA 1
ATOM 763 C C . THR A 1 93 ? -22.768 27.451 4.084 1.00 89.81 93 THR A C 1
ATOM 765 O O . THR A 1 93 ? -23.633 27.559 3.217 1.00 89.81 93 THR A O 1
ATOM 768 N N . GLY A 1 94 ? -22.731 26.402 4.914 1.00 90.31 94 GLY A N 1
ATOM 769 C CA . GLY A 1 94 ? -23.722 25.325 4.881 1.00 90.31 94 GLY A CA 1
ATOM 770 C C . GLY A 1 94 ? -23.529 24.321 3.738 1.00 90.31 94 GLY A C 1
ATOM 771 O O . GLY A 1 94 ? -24.359 23.434 3.561 1.00 90.31 94 GLY A O 1
ATOM 772 N N . ARG A 1 95 ? -22.454 24.434 2.946 1.00 91.12 95 ARG A N 1
ATOM 773 C CA . ARG A 1 95 ? -22.189 23.557 1.796 1.00 91.12 95 ARG A CA 1
ATOM 774 C C . ARG A 1 95 ? -21.308 22.366 2.189 1.00 91.12 95 ARG A C 1
ATOM 776 O O . ARG A 1 95 ? -20.383 22.538 2.990 1.00 91.12 95 ARG A O 1
ATOM 783 N N . PRO A 1 96 ? -21.532 21.180 1.596 1.00 91.81 96 PRO A N 1
ATOM 784 C CA . PRO A 1 96 ? -20.678 20.025 1.827 1.00 91.81 96 PRO A CA 1
ATOM 785 C C . PRO A 1 96 ? -19.275 20.269 1.259 1.00 91.81 96 PRO A C 1
ATOM 787 O O . PRO A 1 96 ? -19.103 20.748 0.137 1.00 91.81 96 PRO A O 1
ATOM 790 N N . ARG A 1 97 ? -18.261 19.916 2.043 1.00 93.19 97 ARG A N 1
ATOM 791 C CA . ARG A 1 97 ? -16.842 19.945 1.689 1.00 93.19 97 ARG A CA 1
ATOM 792 C C . ARG A 1 97 ? -16.229 18.597 2.051 1.00 93.19 97 ARG A C 1
ATOM 794 O O . ARG A 1 97 ? -16.439 18.103 3.153 1.00 93.19 97 ARG A O 1
ATOM 801 N N . ALA A 1 98 ? -15.459 18.003 1.143 1.00 93.25 98 ALA A N 1
ATOM 802 C CA . ALA A 1 98 ? -14.743 16.763 1.435 1.00 93.25 98 ALA A CA 1
ATOM 803 C C . ALA A 1 98 ? -13.754 16.962 2.597 1.00 93.25 98 ALA A C 1
ATOM 805 O O . ALA A 1 98 ? -13.050 17.977 2.656 1.00 93.25 98 ALA A O 1
ATOM 806 N N . LYS A 1 99 ? -13.690 15.988 3.509 1.00 94.62 99 LYS A N 1
ATOM 807 C CA . LYS A 1 99 ? -12.671 15.961 4.559 1.00 94.62 99 LYS A CA 1
ATOM 808 C C . LYS A 1 99 ? -11.292 15.784 3.935 1.00 94.62 99 LYS A C 1
ATOM 810 O O . LYS A 1 99 ? -11.116 15.077 2.943 1.00 94.62 99 LYS A O 1
ATOM 815 N N . HIS A 1 100 ? -10.300 16.419 4.548 1.00 91.81 100 HIS A N 1
ATOM 816 C CA . HIS A 1 100 ? -8.904 16.162 4.217 1.00 91.81 100 HIS A CA 1
ATOM 817 C C . HIS A 1 100 ? -8.534 14.726 4.606 1.00 91.81 100 HIS A C 1
ATOM 819 O O . HIS A 1 100 ? -8.992 14.236 5.637 1.00 91.81 100 HIS A O 1
ATOM 825 N N . LEU A 1 101 ? -7.672 14.077 3.815 1.00 90.38 101 LEU A N 1
ATOM 826 C CA . LEU A 1 101 ? -7.233 12.700 4.069 1.00 90.38 101 LEU A CA 1
ATOM 827 C C . LEU A 1 101 ? -6.677 12.528 5.490 1.00 90.38 101 LEU A C 1
ATOM 829 O O . LEU A 1 101 ? -7.063 11.595 6.177 1.00 90.38 101 LEU A O 1
ATOM 833 N N . GLN A 1 102 ? -5.865 13.478 5.962 1.00 91.00 102 GLN A N 1
ATOM 834 C CA . GLN A 1 102 ? -5.331 13.468 7.327 1.00 91.00 102 GLN A CA 1
ATOM 835 C C . GLN A 1 102 ? -6.435 13.358 8.387 1.00 91.00 102 GLN A C 1
ATOM 837 O O . GLN A 1 102 ? -6.334 12.556 9.309 1.00 91.00 102 GLN A O 1
ATOM 842 N N . LYS A 1 103 ? -7.531 14.107 8.216 1.00 93.75 103 LYS A N 1
ATOM 843 C CA . LYS A 1 103 ? -8.653 14.081 9.155 1.00 93.75 103 LYS A CA 1
ATOM 844 C C . LYS A 1 103 ? -9.364 12.727 9.155 1.00 93.75 103 LYS A C 1
ATOM 846 O O . LYS A 1 103 ? -9.766 12.253 10.210 1.00 93.75 103 LYS A O 1
ATOM 851 N N . LEU A 1 104 ? -9.494 12.101 7.985 1.00 95.19 104 LEU A N 1
ATOM 852 C CA . LEU A 1 104 ? -10.048 10.751 7.862 1.00 95.19 104 LEU A CA 1
ATOM 853 C C . LEU A 1 104 ? -9.156 9.713 8.549 1.00 95.19 104 LEU A C 1
ATOM 855 O O . LEU A 1 104 ? -9.671 8.845 9.240 1.00 95.19 104 LEU A O 1
ATOM 859 N N . ILE A 1 105 ? -7.833 9.827 8.403 1.00 93.62 105 ILE A N 1
ATOM 860 C CA . ILE A 1 105 ? -6.862 8.934 9.052 1.00 93.62 105 ILE A CA 1
ATOM 861 C C . ILE A 1 105 ? -6.926 9.073 10.576 1.00 93.62 105 ILE A C 1
ATOM 863 O O . ILE A 1 105 ? -6.917 8.068 11.278 1.00 93.62 105 ILE A O 1
ATOM 867 N N . GLU A 1 106 ? -7.016 10.300 11.092 1.00 94.25 106 GLU A N 1
ATOM 868 C CA . GLU A 1 106 ? -7.160 10.564 12.529 1.00 94.25 106 GLU A CA 1
ATOM 869 C C . GLU A 1 106 ? -8.451 9.967 13.096 1.00 94.25 106 GLU A C 1
ATOM 871 O O . GLU A 1 106 ? -8.417 9.285 14.116 1.00 94.25 106 GLU A O 1
ATOM 876 N N . GLU A 1 107 ? -9.586 10.198 12.431 1.00 95.94 107 GLU A N 1
ATOM 877 C CA . GLU A 1 107 ? -10.878 9.636 12.839 1.00 95.94 107 GLU A CA 1
ATOM 878 C C . GLU A 1 107 ? -10.872 8.102 12.753 1.00 95.94 107 GLU A C 1
ATOM 880 O O . GLU A 1 107 ? -11.375 7.431 13.653 1.00 95.94 107 GLU A O 1
ATOM 885 N N . LEU A 1 108 ? -10.248 7.536 11.714 1.00 95.81 108 LEU A N 1
ATOM 886 C CA . LEU A 1 108 ? -10.099 6.091 11.569 1.00 95.81 108 LEU A CA 1
ATOM 887 C C . LEU A 1 108 ? -9.216 5.503 12.674 1.00 95.81 108 LEU A C 1
ATOM 889 O O . LEU A 1 108 ? -9.568 4.479 13.240 1.00 95.81 108 LEU A O 1
ATOM 893 N N . ALA A 1 109 ? -8.112 6.160 13.031 1.00 95.19 109 ALA A N 1
ATOM 894 C CA . ALA A 1 109 ? -7.229 5.730 14.115 1.00 95.19 109 ALA A CA 1
ATOM 895 C C . ALA A 1 109 ? -7.902 5.771 15.492 1.00 95.19 109 ALA A C 1
ATOM 897 O O . ALA A 1 109 ? -7.594 4.948 16.349 1.00 95.19 109 ALA A O 1
ATOM 898 N N . GLN A 1 110 ? -8.821 6.714 15.709 1.00 95.44 110 GLN A N 1
ATOM 899 C CA . GLN A 1 110 ? -9.626 6.760 16.931 1.00 95.44 110 GLN A CA 1
ATOM 900 C C . GLN A 1 110 ? -10.621 5.599 17.004 1.00 95.44 110 GLN A C 1
ATOM 902 O O . GLN A 1 110 ? -10.870 5.079 18.089 1.00 95.44 110 GLN A O 1
ATOM 907 N N . LEU A 1 111 ? -11.185 5.199 15.862 1.00 95.50 111 LEU A N 1
ATOM 908 C CA . LEU A 1 111 ? -12.163 4.118 15.788 1.00 95.50 111 LEU A CA 1
ATOM 909 C C . LEU A 1 111 ? -11.518 2.721 15.747 1.00 95.50 111 LEU A C 1
ATOM 911 O O . LEU A 1 111 ? -12.105 1.764 16.242 1.00 95.50 111 LEU A O 1
ATOM 915 N N . GLU A 1 112 ? -10.316 2.612 15.179 1.00 95.75 112 GLU A N 1
ATOM 916 C CA . GLU A 1 112 ? -9.548 1.374 14.988 1.00 95.75 112 GLU A CA 1
ATOM 917 C C . GLU A 1 112 ? -8.155 1.461 15.660 1.00 95.75 112 GLU A C 1
ATOM 919 O O . GLU A 1 112 ? -7.121 1.492 14.978 1.00 95.75 112 GLU A O 1
ATOM 924 N N . PRO A 1 113 ? -8.086 1.558 17.003 1.00 93.94 113 PRO A N 1
ATOM 925 C CA . PRO A 1 113 ? -6.841 1.842 17.722 1.00 93.94 113 PRO A CA 1
ATOM 926 C C . PRO A 1 113 ? -5.763 0.745 17.620 1.00 93.94 113 PRO A C 1
ATOM 928 O O . PRO A 1 113 ? -4.574 1.058 17.673 1.00 93.94 113 PRO A O 1
ATOM 931 N N . HIS A 1 114 ? -6.128 -0.525 17.435 1.00 90.75 114 HIS A N 1
ATOM 932 C CA . HIS A 1 114 ? -5.184 -1.650 17.314 1.00 90.75 114 HIS A CA 1
ATOM 933 C C . HIS A 1 114 ? -4.529 -1.675 15.930 1.00 90.75 114 HIS A C 1
ATOM 935 O O . HIS A 1 114 ? -3.393 -2.136 15.771 1.00 90.75 114 HIS A O 1
ATOM 941 N N . LYS A 1 115 ? -5.222 -1.132 14.925 1.00 92.81 115 LYS A N 1
ATOM 942 C CA . LYS A 1 115 ? -4.673 -0.873 13.594 1.00 92.81 115 LYS A CA 1
ATOM 943 C C . LYS A 1 115 ? -3.902 0.444 13.511 1.00 92.81 115 LYS A C 1
ATOM 945 O O . LYS A 1 115 ? -2.966 0.528 12.717 1.00 92.81 115 LYS A O 1
ATOM 950 N N . ALA A 1 116 ? -4.239 1.449 14.324 1.00 89.88 116 ALA A N 1
ATOM 951 C CA . ALA A 1 116 ? -3.648 2.788 14.251 1.00 89.88 116 ALA A CA 1
ATOM 952 C C . ALA A 1 116 ? -2.110 2.772 14.269 1.00 89.88 116 ALA A C 1
ATOM 954 O O . ALA A 1 116 ? -1.477 3.329 13.370 1.00 89.88 116 ALA A O 1
ATOM 955 N N . GLY A 1 117 ? -1.505 2.047 15.218 1.00 85.56 117 GLY A N 1
ATOM 956 C CA . GLY A 1 117 ? -0.044 1.918 15.315 1.00 85.56 117 GLY A CA 1
ATOM 957 C C . GLY A 1 117 ? 0.613 1.227 14.113 1.00 85.56 117 GLY A C 1
ATOM 958 O O . GLY A 1 117 ? 1.811 1.389 13.891 1.00 85.56 117 GLY A O 1
ATOM 959 N N . GLN A 1 118 ? -0.162 0.487 13.316 1.00 87.00 118 GLN A N 1
ATOM 960 C CA . GLN A 1 118 ? 0.316 -0.240 12.142 1.00 87.00 118 GLN A CA 1
ATOM 961 C C . GLN A 1 118 ? 0.135 0.554 10.843 1.00 87.00 118 GLN A C 1
ATOM 963 O O . GLN A 1 118 ? 0.955 0.404 9.944 1.00 87.00 118 GLN A O 1
ATOM 968 N N . PHE A 1 119 ? -0.892 1.407 10.720 1.00 88.44 119 PHE A N 1
ATOM 969 C CA . PHE A 1 119 ? -1.134 2.163 9.482 1.00 88.44 119 PHE A CA 1
ATOM 970 C C . PHE A 1 119 ? -0.720 3.635 9.525 1.00 88.44 119 PHE A C 1
ATOM 972 O O . PHE A 1 119 ? -0.500 4.201 8.458 1.00 88.44 119 PHE A O 1
ATOM 979 N N . GLN A 1 120 ? -0.611 4.283 10.693 1.00 86.62 120 GLN A N 1
ATOM 980 C CA . GLN A 1 120 ? -0.380 5.738 10.747 1.00 86.62 120 GLN A CA 1
ATOM 981 C C . GLN A 1 120 ? 0.958 6.128 10.111 1.00 86.62 120 GLN A C 1
ATOM 983 O O . GLN A 1 120 ? 0.984 6.930 9.178 1.00 86.62 120 GLN A O 1
ATOM 988 N N . ASN A 1 121 ? 2.050 5.487 10.536 1.00 88.06 121 ASN A N 1
ATOM 989 C CA . ASN A 1 121 ? 3.377 5.743 9.973 1.00 88.06 121 ASN A CA 1
ATOM 990 C C . ASN A 1 121 ? 3.448 5.400 8.469 1.00 88.06 121 ASN A C 1
ATOM 992 O O . ASN A 1 121 ? 3.910 6.244 7.697 1.00 88.06 121 ASN A O 1
ATOM 996 N N . PRO A 1 122 ? 2.957 4.231 7.997 1.00 90.19 122 PRO A N 1
ATOM 997 C CA . PRO A 1 122 ? 2.883 3.954 6.561 1.00 90.19 122 PRO A CA 1
ATOM 998 C C . PRO A 1 122 ? 2.047 4.954 5.756 1.00 90.19 122 PRO A C 1
ATOM 1000 O O . PRO A 1 122 ? 2.413 5.273 4.626 1.00 90.19 122 PRO A O 1
ATOM 1003 N N . LEU A 1 123 ? 0.947 5.471 6.310 1.00 90.38 123 LEU A N 1
ATOM 1004 C CA . LEU A 1 123 ? 0.120 6.475 5.638 1.00 90.38 123 LEU A CA 1
ATOM 1005 C C . LEU A 1 123 ? 0.815 7.834 5.553 1.00 90.38 123 LEU A C 1
ATOM 1007 O O . LEU A 1 123 ? 0.741 8.486 4.510 1.00 90.38 123 LEU A O 1
ATOM 1011 N N . ASP A 1 124 ? 1.523 8.251 6.601 1.00 87.62 124 ASP A N 1
ATOM 1012 C CA . ASP A 1 124 ? 2.340 9.465 6.560 1.00 87.62 124 ASP A CA 1
ATOM 1013 C C . ASP A 1 124 ? 3.500 9.344 5.569 1.00 87.62 124 ASP A C 1
ATOM 1015 O O . ASP A 1 124 ? 3.783 10.286 4.816 1.00 87.62 124 ASP A O 1
ATOM 1019 N N . HIS A 1 125 ? 4.123 8.166 5.496 1.00 88.38 125 HIS A N 1
ATOM 1020 C CA . HIS A 1 125 ? 5.118 7.858 4.472 1.00 88.38 125 HIS A CA 1
ATOM 1021 C C . HIS A 1 125 ? 4.516 7.940 3.065 1.00 88.38 125 HIS A C 1
ATOM 1023 O O . HIS A 1 125 ? 5.045 8.649 2.210 1.00 88.38 125 HIS A O 1
ATOM 1029 N N . ALA A 1 126 ? 3.367 7.299 2.829 1.00 90.38 126 ALA A N 1
ATOM 1030 C CA . ALA A 1 126 ? 2.661 7.360 1.550 1.00 90.38 126 ALA A CA 1
ATOM 1031 C C . ALA A 1 126 ? 2.289 8.804 1.171 1.00 90.38 126 ALA A C 1
ATOM 1033 O O . ALA A 1 126 ? 2.472 9.216 0.027 1.00 90.38 126 ALA A O 1
ATOM 1034 N N . ARG A 1 127 ? 1.834 9.619 2.128 1.00 86.75 127 ARG A N 1
ATOM 1035 C CA . ARG A 1 127 ? 1.537 11.044 1.914 1.00 86.75 127 ARG A CA 1
ATOM 1036 C C . ARG A 1 127 ? 2.783 11.837 1.521 1.00 86.75 127 ARG A C 1
ATOM 1038 O O . ARG A 1 127 ? 2.724 12.645 0.594 1.00 86.75 127 ARG A O 1
ATOM 1045 N N . THR A 1 128 ? 3.903 11.603 2.201 1.00 87.50 128 THR A N 1
ATOM 1046 C CA . THR A 1 128 ? 5.189 12.246 1.892 1.00 87.50 128 THR A CA 1
ATOM 1047 C C . THR A 1 128 ? 5.665 11.859 0.496 1.00 87.50 128 THR A C 1
ATOM 1049 O O . THR A 1 128 ? 6.020 12.729 -0.299 1.00 87.50 128 THR A O 1
ATOM 1052 N N . LEU A 1 129 ? 5.572 10.571 0.160 1.00 88.81 129 LEU A N 1
ATOM 1053 C CA . LEU A 1 129 ? 5.906 10.058 -1.162 1.00 88.81 129 LEU A CA 1
ATOM 1054 C C . LEU A 1 129 ? 5.007 10.659 -2.252 1.00 88.81 129 LEU A C 1
ATOM 1056 O O . LEU A 1 129 ? 5.506 11.074 -3.293 1.00 88.81 129 LEU A O 1
ATOM 1060 N N . ARG A 1 130 ? 3.699 10.794 -1.993 1.00 86.38 130 ARG A N 1
ATOM 1061 C CA . ARG A 1 130 ? 2.752 11.460 -2.903 1.00 86.38 130 ARG A CA 1
ATOM 1062 C C . ARG A 1 130 ? 3.155 12.898 -3.190 1.00 86.38 130 ARG A C 1
ATOM 1064 O O . ARG A 1 130 ? 3.093 13.329 -4.334 1.00 86.38 130 ARG A O 1
ATOM 1071 N N . ASN A 1 131 ? 3.560 13.639 -2.165 1.00 82.44 131 ASN A N 1
ATOM 1072 C CA . ASN A 1 131 ? 3.996 15.021 -2.340 1.00 82.44 131 ASN A CA 1
ATOM 1073 C C . ASN A 1 131 ? 5.290 15.109 -3.158 1.00 82.44 131 ASN A C 1
ATOM 1075 O O . ASN A 1 131 ? 5.413 16.014 -3.978 1.00 82.44 131 ASN A O 1
ATOM 1079 N N . LEU A 1 132 ? 6.214 14.159 -2.975 1.00 82.25 132 LEU A N 1
ATOM 1080 C CA . LEU A 1 132 ? 7.440 14.071 -3.767 1.00 82.25 132 LEU A CA 1
ATOM 1081 C C . LEU A 1 132 ? 7.133 13.847 -5.256 1.00 82.25 132 LEU A C 1
ATOM 1083 O O . LEU A 1 132 ? 7.652 14.576 -6.096 1.00 82.25 132 LEU A O 1
ATOM 1087 N N . VAL A 1 133 ? 6.268 12.880 -5.585 1.00 82.56 133 VAL A N 1
ATOM 1088 C CA . VAL A 1 133 ? 5.943 12.560 -6.990 1.00 82.56 133 VAL A CA 1
ATOM 1089 C C . VAL A 1 133 ? 5.026 13.598 -7.648 1.00 82.56 133 VAL A C 1
ATOM 1091 O O . VAL A 1 133 ? 5.110 13.806 -8.853 1.00 82.56 133 VAL A O 1
ATOM 1094 N N . ALA A 1 134 ? 4.169 14.282 -6.882 1.00 77.12 134 ALA A N 1
ATOM 1095 C CA . ALA A 1 134 ? 3.231 15.278 -7.411 1.00 77.12 134 ALA A CA 1
ATOM 1096 C C . ALA A 1 134 ? 3.877 16.637 -7.733 1.00 77.12 134 ALA A C 1
ATOM 1098 O O . ALA A 1 134 ? 3.275 17.451 -8.437 1.00 77.12 134 ALA A O 1
ATOM 1099 N N . HIS A 1 135 ? 5.078 16.905 -7.216 1.00 72.81 135 HIS A N 1
ATOM 1100 C CA . HIS A 1 135 ? 5.775 18.179 -7.391 1.00 72.81 135 HIS A CA 1
ATOM 1101 C C . HIS A 1 135 ? 7.199 17.976 -7.928 1.00 72.81 135 HIS A C 1
ATOM 1103 O O . HIS A 1 135 ? 8.168 18.322 -7.246 1.00 72.81 135 HIS A O 1
ATOM 1109 N N . PRO A 1 136 ? 7.357 17.431 -9.150 1.00 72.50 136 PRO A N 1
ATOM 1110 C CA . PRO A 1 136 ? 8.675 17.284 -9.746 1.00 72.50 136 PRO A CA 1
ATOM 1111 C C . PRO A 1 136 ? 9.273 18.672 -10.013 1.00 72.50 136 PRO A C 1
ATOM 1113 O O . PRO A 1 136 ? 8.715 19.473 -10.761 1.00 72.50 136 PRO A O 1
ATOM 1116 N N . GLY A 1 137 ? 10.416 18.970 -9.390 1.00 65.75 137 GLY A N 1
ATOM 1117 C CA . GLY A 1 137 ? 11.127 20.237 -9.604 1.00 65.75 137 GLY A CA 1
ATOM 1118 C C . GLY A 1 137 ? 11.735 20.358 -11.007 1.00 65.75 137 GLY A C 1
ATOM 1119 O O . GLY A 1 137 ? 11.871 21.463 -11.526 1.00 65.75 137 GLY A O 1
ATOM 1120 N N . HIS A 1 138 ? 12.053 19.223 -11.638 1.00 72.44 138 HIS A N 1
ATOM 1121 C CA . HIS A 1 138 ? 12.606 19.102 -12.990 1.00 72.44 138 HIS A CA 1
ATOM 1122 C C . HIS A 1 138 ? 12.087 17.818 -13.656 1.00 72.44 138 HIS A C 1
ATOM 1124 O O . HIS A 1 138 ? 11.545 16.948 -12.977 1.00 72.44 138 HIS A O 1
ATOM 1130 N N . TYR A 1 139 ? 12.266 17.679 -14.975 1.00 72.19 139 TYR A N 1
ATOM 1131 C CA . TYR A 1 139 ? 11.951 16.439 -15.694 1.00 72.19 139 TYR A CA 1
ATOM 1132 C C . TYR A 1 139 ? 12.945 15.337 -15.293 1.00 72.19 139 TYR A C 1
ATOM 1134 O O . TYR A 1 139 ? 14.032 15.224 -15.861 1.00 72.19 139 TYR A O 1
ATOM 1142 N N . SER A 1 140 ? 12.595 14.563 -14.269 1.00 73.44 140 SER A N 1
ATOM 1143 C CA . SER A 1 140 ? 13.358 13.418 -13.778 1.00 73.44 140 SER A CA 1
ATOM 1144 C C . SER A 1 140 ? 12.419 12.270 -13.415 1.00 73.44 140 SER A C 1
ATOM 1146 O O . SER A 1 140 ? 11.256 12.487 -13.081 1.00 73.44 140 SER A O 1
ATOM 1148 N N . HIS A 1 141 ? 12.937 11.044 -13.502 1.00 76.75 141 HIS A N 1
ATOM 1149 C CA . HIS A 1 141 ? 12.199 9.828 -13.174 1.00 76.75 141 HIS A CA 1
ATOM 1150 C C . HIS A 1 141 ? 12.975 9.021 -12.144 1.00 76.75 141 HIS A C 1
ATOM 1152 O O . HIS A 1 141 ? 14.154 8.715 -12.344 1.00 76.75 141 HIS A O 1
ATOM 1158 N N . ALA A 1 142 ? 12.319 8.689 -11.039 1.00 78.88 142 ALA A N 1
ATOM 1159 C CA . ALA A 1 142 ? 12.955 7.975 -9.940 1.00 78.88 142 ALA A CA 1
ATOM 1160 C C . ALA A 1 142 ? 12.953 6.455 -10.174 1.00 78.88 142 ALA A C 1
ATOM 1162 O O . ALA A 1 142 ? 13.900 5.780 -9.768 1.00 78.88 142 ALA A O 1
ATOM 1163 N N . GLY A 1 143 ? 11.928 5.938 -10.857 1.00 77.69 143 GLY A N 1
ATOM 1164 C CA . GLY A 1 143 ? 11.702 4.559 -11.291 1.00 77.69 143 GLY A CA 1
ATOM 1165 C C . GLY A 1 143 ? 12.211 3.509 -10.320 1.00 77.69 143 GLY A C 1
ATOM 1166 O O . GLY A 1 143 ? 11.577 3.253 -9.296 1.00 77.69 143 GLY A O 1
ATOM 1167 N N . THR A 1 144 ? 13.370 2.916 -10.612 1.00 80.50 144 THR A N 1
ATOM 1168 C CA . THR A 1 144 ? 13.999 1.871 -9.789 1.00 80.50 144 THR A CA 1
ATOM 1169 C C . THR A 1 144 ? 14.129 2.260 -8.319 1.00 80.50 144 THR A C 1
ATOM 1171 O O . THR A 1 144 ? 13.921 1.422 -7.441 1.00 80.50 144 THR A O 1
ATOM 1174 N N . MET A 1 145 ? 14.392 3.536 -8.025 1.00 83.25 145 MET A N 1
ATOM 1175 C CA . MET A 1 145 ? 14.473 4.029 -6.651 1.00 83.25 145 MET A CA 1
ATOM 1176 C C . MET A 1 145 ? 13.135 3.920 -5.922 1.00 83.25 145 MET A C 1
ATOM 1178 O O . MET A 1 145 ? 13.138 3.730 -4.717 1.00 83.25 145 MET A O 1
ATOM 1182 N N . LEU A 1 146 ? 11.994 3.975 -6.610 1.00 86.88 146 LEU A N 1
ATOM 1183 C CA . LEU A 1 146 ? 10.667 3.875 -5.994 1.00 86.88 146 LEU A CA 1
ATOM 1184 C C . LEU A 1 146 ? 10.179 2.433 -5.817 1.00 86.88 146 LEU A C 1
ATOM 1186 O O . LEU A 1 146 ? 9.193 2.201 -5.116 1.00 86.88 146 LEU A O 1
ATOM 1190 N N . ARG A 1 147 ? 10.865 1.446 -6.409 1.00 90.75 147 ARG A N 1
ATOM 1191 C CA . ARG A 1 147 ? 10.472 0.028 -6.362 1.00 90.75 147 ARG A CA 1
ATOM 1192 C C . ARG A 1 147 ? 10.234 -0.476 -4.941 1.00 90.75 147 ARG A C 1
ATOM 1194 O O . ARG A 1 147 ? 9.248 -1.165 -4.693 1.00 90.75 147 ARG A O 1
ATOM 1201 N N . HIS A 1 148 ? 11.105 -0.108 -4.007 1.00 90.69 148 HIS A N 1
ATOM 1202 C CA . HIS A 1 148 ? 11.025 -0.560 -2.618 1.00 90.69 148 HIS A CA 1
ATOM 1203 C C . HIS A 1 148 ? 9.781 -0.047 -1.866 1.00 90.69 148 HIS A C 1
ATOM 1205 O O . HIS A 1 148 ? 9.480 -0.543 -0.784 1.00 90.69 148 HIS A O 1
ATOM 1211 N N . HIS A 1 149 ? 9.023 0.898 -2.435 1.00 93.12 149 HIS A N 1
ATOM 1212 C CA . HIS A 1 149 ? 7.758 1.369 -1.870 1.00 93.12 149 HIS A CA 1
ATOM 1213 C C . HIS A 1 149 ? 6.540 0.550 -2.308 1.00 93.12 149 HIS A C 1
ATOM 1215 O O . HIS A 1 149 ? 5.508 0.623 -1.646 1.00 93.12 149 HIS A O 1
ATOM 1221 N N . VAL A 1 150 ? 6.633 -0.250 -3.376 1.00 94.94 150 VAL A N 1
ATOM 1222 C CA . VAL A 1 150 ? 5.479 -0.993 -3.912 1.00 94.94 150 VAL A CA 1
ATOM 1223 C C . VAL A 1 150 ? 4.901 -1.951 -2.872 1.00 94.94 150 VAL A C 1
ATOM 1225 O O . VAL A 1 150 ? 3.707 -1.898 -2.580 1.00 94.94 150 VAL A O 1
ATOM 1228 N N . GLN A 1 151 ? 5.748 -2.796 -2.283 1.00 95.19 151 GLN A N 1
ATOM 1229 C CA . GLN A 1 151 ? 5.313 -3.784 -1.299 1.00 95.19 151 GLN A CA 1
ATOM 1230 C C . GLN A 1 151 ? 4.700 -3.134 -0.044 1.00 95.19 151 GLN A C 1
ATOM 1232 O O . GLN A 1 151 ? 3.583 -3.514 0.303 1.00 95.19 151 GLN A O 1
ATOM 1237 N N . PRO A 1 152 ? 5.328 -2.129 0.605 1.00 94.25 152 PRO A N 1
ATOM 1238 C CA . PRO A 1 152 ? 4.702 -1.407 1.714 1.00 94.25 152 PRO A CA 1
ATOM 1239 C C . PRO A 1 152 ? 3.330 -0.810 1.378 1.00 94.25 152 PRO A C 1
ATOM 1241 O O . PRO A 1 152 ? 2.410 -0.904 2.188 1.00 94.25 152 PRO A O 1
ATOM 1244 N N . LEU A 1 153 ? 3.162 -0.234 0.181 1.00 96.31 153 LEU A N 1
ATOM 1245 C CA . LEU A 1 153 ? 1.872 0.314 -0.247 1.00 96.31 153 LEU A CA 1
ATOM 1246 C C . LEU A 1 153 ? 0.817 -0.790 -0.397 1.00 96.31 153 LEU A C 1
ATOM 1248 O O . LEU A 1 153 ? -0.302 -0.621 0.074 1.00 96.31 153 LEU A O 1
ATOM 1252 N N . VAL A 1 154 ? 1.164 -1.936 -0.991 1.00 97.00 154 VAL A N 1
ATOM 1253 C CA . VAL A 1 154 ? 0.243 -3.081 -1.110 1.00 97.00 154 VAL A CA 1
ATOM 1254 C C . VAL A 1 154 ? -0.108 -3.673 0.258 1.00 97.00 154 VAL A C 1
ATOM 1256 O O . VAL A 1 154 ? -1.279 -3.952 0.522 1.00 97.00 154 VAL A O 1
ATOM 1259 N N . ASN A 1 155 ? 0.869 -3.817 1.155 1.00 95.50 155 ASN A N 1
ATOM 1260 C CA . ASN A 1 155 ? 0.631 -4.282 2.522 1.00 95.50 155 ASN A CA 1
ATOM 1261 C C . ASN A 1 155 ? -0.323 -3.344 3.271 1.00 95.50 155 ASN A C 1
ATOM 1263 O O . ASN A 1 155 ? -1.210 -3.810 3.982 1.00 95.50 155 ASN A O 1
ATOM 1267 N N . LEU A 1 156 ? -0.202 -2.034 3.052 1.00 95.94 156 LEU A N 1
ATOM 1268 C CA . LEU A 1 156 ? -1.113 -1.048 3.618 1.00 95.94 156 LEU A CA 1
ATOM 1269 C C . LEU A 1 156 ? -2.547 -1.194 3.081 1.00 95.94 156 LEU A C 1
ATOM 1271 O O . LEU A 1 156 ? -3.493 -1.067 3.856 1.00 95.94 156 LEU A O 1
ATOM 1275 N N . LEU A 1 157 ? -2.732 -1.513 1.793 1.00 97.44 157 LEU A N 1
ATOM 1276 C CA . LEU A 1 157 ? -4.061 -1.798 1.225 1.00 97.44 157 LEU A CA 1
ATOM 1277 C C . LEU A 1 157 ? -4.721 -3.014 1.893 1.00 97.44 157 LEU A C 1
ATOM 1279 O O . LEU A 1 157 ? -5.907 -2.963 2.230 1.00 97.44 157 LEU A O 1
ATOM 1283 N N . ASN A 1 158 ? -3.949 -4.083 2.114 1.00 96.62 158 ASN A N 1
ATOM 1284 C CA . ASN A 1 158 ? -4.398 -5.257 2.865 1.00 96.62 158 ASN A CA 1
ATOM 1285 C C . ASN A 1 158 ? -4.771 -4.866 4.303 1.00 96.62 158 ASN A C 1
ATOM 1287 O O . ASN A 1 158 ? -5.905 -5.061 4.730 1.00 96.62 158 ASN A O 1
ATOM 1291 N N . LEU A 1 159 ? -3.855 -4.224 5.031 1.00 95.25 159 LEU A N 1
ATOM 1292 C CA . LEU A 1 159 ? -4.072 -3.824 6.422 1.00 95.25 159 LEU A CA 1
ATOM 1293 C C . LEU A 1 159 ? -5.328 -2.959 6.596 1.00 95.25 159 LEU A C 1
ATOM 1295 O O . LEU A 1 159 ? -6.126 -3.208 7.497 1.00 95.25 159 LEU A O 1
ATOM 1299 N N . LEU A 1 160 ? -5.537 -1.962 5.731 1.00 96.38 160 LEU A N 1
ATOM 1300 C CA . LEU A 1 160 ? -6.721 -1.099 5.788 1.00 96.38 160 LEU A CA 1
ATOM 1301 C C . LEU A 1 160 ? -8.023 -1.887 5.609 1.00 96.38 160 LEU A C 1
ATOM 1303 O O . LEU A 1 160 ? -9.021 -1.537 6.237 1.00 96.38 160 LEU A O 1
ATOM 1307 N N . SER A 1 161 ? -7.989 -2.955 4.812 1.00 96.19 161 SER A N 1
ATOM 1308 C CA . SER A 1 161 ? -9.139 -3.807 4.498 1.00 96.19 161 SER A CA 1
ATOM 1309 C C . SER A 1 161 ? -9.411 -4.891 5.549 1.00 96.19 161 SER A C 1
ATOM 1311 O O . SER A 1 161 ? -10.425 -5.580 5.461 1.00 96.19 161 SER A O 1
ATOM 1313 N N . LEU A 1 162 ? -8.527 -5.075 6.533 1.00 94.94 162 LEU A N 1
ATOM 1314 C CA . LEU A 1 162 ? -8.773 -5.977 7.656 1.00 94.94 162 LEU A CA 1
ATOM 1315 C C . LEU A 1 162 ? -9.714 -5.340 8.676 1.00 94.94 162 LEU A C 1
ATOM 1317 O O . LEU A 1 162 ? -9.629 -4.146 8.975 1.00 94.94 162 LEU A O 1
ATOM 1321 N N . ASP A 1 163 ? -10.562 -6.168 9.276 1.00 93.69 163 ASP A N 1
ATOM 1322 C CA . ASP A 1 163 ? -11.366 -5.741 10.410 1.00 93.69 163 ASP A CA 1
ATOM 1323 C C . ASP A 1 163 ? -10.521 -5.587 11.668 1.00 93.69 163 ASP A C 1
ATOM 1325 O O . ASP A 1 163 ? -9.673 -6.430 11.965 1.00 93.69 163 ASP A O 1
ATOM 1329 N N . GLU A 1 164 ? -10.811 -4.549 12.451 1.00 92.88 164 GLU A N 1
ATOM 1330 C CA . GLU A 1 164 ? -10.157 -4.285 13.738 1.00 92.88 164 GLU A CA 1
ATOM 1331 C C . GLU A 1 164 ? -10.144 -5.538 14.628 1.00 92.88 164 GLU A C 1
ATOM 1333 O O . GLU A 1 164 ? -9.097 -5.958 15.116 1.00 92.88 164 GLU A O 1
ATOM 1338 N N . ALA A 1 165 ? -11.284 -6.226 14.743 1.00 93.00 165 ALA A N 1
ATOM 1339 C CA . ALA A 1 165 ? -11.390 -7.453 15.527 1.00 93.00 165 ALA A CA 1
ATOM 1340 C C . ALA A 1 1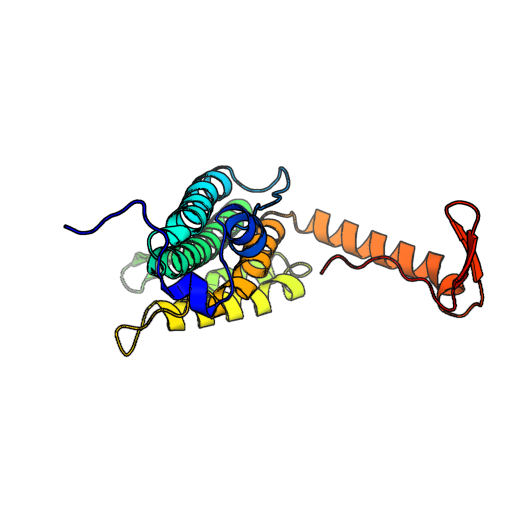65 ? -10.507 -8.597 14.992 1.00 93.00 165 ALA A C 1
ATOM 1342 O O . ALA A 1 165 ? -10.067 -9.447 15.764 1.00 93.00 165 ALA A O 1
ATOM 1343 N N . ALA A 1 166 ? -10.254 -8.658 13.680 1.00 92.19 166 ALA A N 1
ATOM 1344 C CA . ALA A 1 166 ? -9.340 -9.645 13.109 1.00 92.19 166 ALA A CA 1
ATOM 1345 C C . ALA A 1 166 ? -7.886 -9.334 13.480 1.00 92.19 166 ALA A C 1
ATOM 1347 O O . ALA A 1 166 ? -7.142 -10.252 13.823 1.00 92.19 166 ALA A O 1
ATOM 1348 N N . VAL A 1 167 ? -7.509 -8.053 13.478 1.00 91.88 167 VAL A N 1
ATOM 1349 C CA . VAL A 1 167 ? -6.179 -7.597 13.902 1.00 91.88 167 VAL A CA 1
ATOM 1350 C C . VAL A 1 167 ? -5.964 -7.847 15.394 1.00 91.88 167 VAL A C 1
ATOM 1352 O O . VAL A 1 167 ? -4.920 -8.372 15.769 1.00 91.88 167 VAL A O 1
ATOM 1355 N N . MET A 1 168 ? -6.973 -7.578 16.229 1.00 92.56 168 MET A N 1
ATOM 1356 C CA . MET A 1 168 ? -6.951 -7.916 17.657 1.00 92.56 168 MET A CA 1
ATOM 1357 C C . MET A 1 168 ? -6.710 -9.410 17.884 1.00 92.56 168 MET A C 1
ATOM 1359 O O . MET A 1 168 ? -5.755 -9.782 18.555 1.00 92.56 168 MET A O 1
ATOM 1363 N N . ARG A 1 169 ? -7.509 -10.281 17.248 1.00 92.56 169 ARG A N 1
ATOM 1364 C CA . ARG A 1 169 ? -7.343 -11.739 17.378 1.00 92.56 169 ARG A CA 1
ATOM 1365 C C . ARG A 1 169 ? -5.972 -12.220 16.910 1.00 92.56 169 ARG A C 1
ATOM 1367 O O . ARG A 1 169 ? -5.418 -13.137 17.507 1.00 92.56 169 ARG A O 1
ATOM 1374 N N . ALA A 1 170 ? -5.435 -11.633 15.841 1.00 89.06 170 ALA A N 1
ATOM 1375 C CA . ALA A 1 170 ? -4.102 -11.969 15.356 1.00 89.06 170 ALA A CA 1
ATOM 1376 C C . ALA A 1 170 ? -3.013 -11.561 16.361 1.00 89.06 170 ALA A C 1
ATOM 1378 O O . ALA A 1 170 ? -2.084 -12.334 16.590 1.00 89.06 170 ALA A O 1
ATOM 1379 N N . ALA A 1 171 ? -3.146 -10.390 16.990 1.00 88.56 171 ALA A N 1
ATOM 1380 C CA . ALA A 1 171 ? -2.238 -9.932 18.038 1.00 88.56 171 ALA A CA 1
ATOM 1381 C C . ALA A 1 171 ? -2.314 -10.820 19.291 1.00 88.56 171 ALA A C 1
ATOM 1383 O O . ALA A 1 171 ? -1.276 -11.237 19.805 1.00 88.56 171 ALA A O 1
ATOM 1384 N N . ASP A 1 172 ? -3.522 -11.181 19.729 1.00 90.75 172 ASP A N 1
ATOM 1385 C CA . ASP A 1 172 ? -3.733 -12.089 20.862 1.00 90.75 172 ASP A CA 1
ATOM 1386 C C . ASP A 1 172 ? -3.117 -13.464 20.589 1.00 90.75 172 ASP A C 1
ATOM 1388 O O . ASP A 1 172 ? -2.397 -14.011 21.424 1.00 90.75 172 ASP A O 1
ATOM 1392 N N . TYR A 1 173 ? -3.352 -14.013 19.394 1.00 90.00 173 TYR A N 1
ATOM 1393 C CA . TYR A 1 173 ? -2.789 -15.296 18.987 1.00 90.00 173 TYR A CA 1
ATOM 1394 C C . TYR A 1 173 ? -1.259 -15.254 18.911 1.00 90.00 173 TYR A C 1
ATOM 1396 O O . TYR A 1 173 ? -0.594 -16.177 19.376 1.00 90.00 173 TYR A O 1
ATOM 1404 N N . LEU A 1 174 ? -0.680 -14.169 18.386 1.00 88.12 174 LEU A N 1
ATOM 1405 C CA . LEU A 1 174 ? 0.769 -13.983 18.382 1.00 88.12 174 LEU A CA 1
ATOM 1406 C C . LEU A 1 174 ? 1.326 -13.927 19.809 1.00 88.12 174 LEU A C 1
ATOM 1408 O O . LEU A 1 174 ? 2.319 -14.590 20.087 1.00 88.12 174 LEU A O 1
ATOM 1412 N N . SER A 1 175 ? 0.674 -13.203 20.720 1.00 88.06 175 SER A N 1
ATOM 1413 C CA . SER A 1 175 ? 1.089 -13.144 22.125 1.00 88.06 175 SER A CA 1
ATOM 1414 C C . SER A 1 175 ? 1.033 -14.521 22.795 1.00 88.06 175 SER A C 1
ATOM 1416 O O . SER A 1 175 ? 1.959 -14.899 23.512 1.00 88.06 175 SER A O 1
ATOM 1418 N N . GLN A 1 176 ? -0.002 -15.317 22.506 1.00 89.56 176 GLN A N 1
ATOM 1419 C CA . GLN A 1 176 ? -0.100 -16.700 22.980 1.00 89.56 176 GLN A CA 1
ATOM 1420 C C . GLN A 1 176 ? 1.038 -17.570 22.438 1.00 89.56 176 GLN A C 1
ATOM 1422 O O . GLN A 1 176 ? 1.656 -18.308 23.206 1.00 89.56 176 GLN A O 1
ATOM 1427 N N . LEU A 1 177 ? 1.350 -17.468 21.142 1.00 86.62 177 LEU A N 1
ATOM 1428 C CA . LEU A 1 177 ? 2.480 -18.180 20.544 1.00 86.62 177 LEU A CA 1
ATOM 1429 C C . LEU A 1 177 ? 3.810 -17.747 21.164 1.00 86.62 177 LEU A C 1
ATOM 1431 O O . LEU A 1 177 ? 4.648 -18.591 21.455 1.00 86.62 177 LEU A O 1
ATOM 1435 N N . GLU A 1 178 ? 4.011 -16.452 21.404 1.00 85.94 178 GLU A N 1
ATOM 1436 C CA . GLU A 1 178 ? 5.223 -15.935 22.046 1.00 85.94 178 GLU A CA 1
ATOM 1437 C C . GLU A 1 178 ? 5.378 -16.469 23.476 1.00 85.94 178 GLU A C 1
ATOM 1439 O O . GLU A 1 178 ? 6.475 -16.875 23.854 1.00 85.94 178 GLU A O 1
ATOM 1444 N N . GLN A 1 179 ? 4.288 -16.562 24.244 1.00 86.69 179 GLN A N 1
ATOM 1445 C CA . GLN A 1 179 ? 4.298 -17.179 25.575 1.00 86.69 179 GLN A CA 1
ATOM 1446 C C . GLN A 1 179 ? 4.608 -18.680 25.511 1.00 86.69 179 GLN A C 1
ATOM 1448 O O . GLN A 1 179 ? 5.451 -19.171 26.260 1.00 86.69 179 GLN A O 1
ATOM 1453 N N . GLN A 1 180 ? 3.976 -19.418 24.594 1.00 84.31 180 GLN A N 1
ATOM 1454 C CA . GLN A 1 180 ? 4.229 -20.853 24.407 1.00 84.31 180 GLN A CA 1
ATOM 1455 C C . GLN A 1 180 ? 5.668 -21.130 23.956 1.00 84.31 180 GLN A C 1
ATOM 1457 O O . GLN A 1 180 ? 6.283 -22.111 24.374 1.00 84.31 180 GLN A O 1
ATOM 1462 N N . CYS A 1 181 ? 6.220 -20.252 23.122 1.00 82.31 181 CYS A N 1
ATOM 1463 C CA . CYS A 1 181 ? 7.581 -20.344 22.617 1.00 82.31 181 CYS A CA 1
ATOM 1464 C C . CYS A 1 181 ? 8.618 -19.687 23.537 1.00 82.31 181 CYS A C 1
ATOM 1466 O O . CYS A 1 181 ? 9.798 -19.720 23.197 1.00 82.31 181 CYS A O 1
ATOM 1468 N N . GLN A 1 182 ? 8.245 -19.137 24.699 1.00 79.69 182 GLN A N 1
ATOM 1469 C CA . GLN A 1 182 ? 9.196 -18.477 25.601 1.00 79.69 182 GLN A CA 1
ATOM 1470 C C . GLN A 1 182 ? 10.338 -19.425 26.004 1.00 79.69 182 GLN A C 1
ATOM 1472 O O . GLN A 1 182 ? 11.505 -19.039 25.981 1.00 79.69 182 GLN A O 1
ATOM 1477 N N . ALA A 1 183 ? 10.019 -20.698 26.259 1.00 72.31 183 ALA A N 1
ATOM 1478 C CA . ALA A 1 183 ? 11.008 -21.740 26.544 1.00 72.31 183 ALA A CA 1
ATOM 1479 C C . ALA A 1 183 ? 11.955 -22.036 25.358 1.00 72.31 183 ALA A C 1
ATOM 1481 O O . ALA A 1 183 ? 13.074 -22.499 25.562 1.00 72.31 183 ALA A O 1
ATOM 1482 N N . LEU A 1 184 ? 11.529 -21.744 24.124 1.00 75.06 184 LEU A N 1
ATOM 1483 C CA . LEU A 1 184 ? 12.333 -21.882 22.903 1.00 75.06 184 LEU A CA 1
ATOM 1484 C C . LEU A 1 184 ? 13.222 -20.647 22.644 1.00 75.06 184 LEU A C 1
ATOM 1486 O O . LEU A 1 184 ? 14.122 -20.688 21.803 1.00 75.06 184 LEU A O 1
ATOM 1490 N N . GLY A 1 185 ? 12.986 -19.539 23.352 1.00 70.88 185 GLY A N 1
ATOM 1491 C CA . GLY A 1 185 ? 13.776 -18.312 23.248 1.00 70.88 185 GLY A CA 1
ATOM 1492 C C . GLY A 1 185 ? 15.117 -18.368 23.989 1.00 70.88 185 GLY A C 1
ATOM 1493 O O . GLY A 1 185 ? 16.039 -17.638 23.620 1.00 70.88 185 GLY A O 1
ATOM 1494 N N . GLU A 1 186 ? 15.243 -19.245 24.993 1.00 69.31 186 GLU A N 1
ATOM 1495 C CA . GLU A 1 186 ? 16.387 -19.297 25.923 1.00 69.31 186 GLU A CA 1
ATOM 1496 C C . GLU A 1 186 ? 17.085 -20.673 25.997 1.00 69.31 186 GLU A C 1
ATOM 1498 O O . GLU A 1 186 ? 17.899 -20.912 26.887 1.00 69.31 186 GLU A O 1
ATOM 1503 N N . GLY A 1 187 ? 16.816 -21.580 25.051 1.00 69.62 187 GLY A N 1
ATOM 1504 C CA . GLY A 1 187 ? 17.317 -22.959 25.078 1.00 69.62 187 GLY A CA 1
ATOM 1505 C C . GLY A 1 187 ? 18.107 -23.385 23.838 1.00 69.62 187 GLY A C 1
ATOM 1506 O O . GLY A 1 187 ? 17.830 -22.957 22.719 1.00 69.62 187 GLY A O 1
ATOM 1507 N N . LEU A 1 188 ? 19.070 -24.290 24.039 1.00 80.25 188 LEU A N 1
ATOM 1508 C CA . LEU A 1 188 ? 19.722 -25.035 22.961 1.00 80.25 188 LEU A CA 1
ATOM 1509 C C . LEU A 1 188 ? 18.772 -26.159 22.514 1.00 80.25 188 LEU A C 1
ATOM 1511 O O . LEU A 1 188 ? 18.431 -27.032 23.311 1.00 80.25 188 LEU A O 1
ATOM 1515 N N . MET A 1 189 ? 18.328 -26.140 21.262 1.00 84.31 189 MET A N 1
ATOM 1516 C CA . MET A 1 189 ? 17.349 -27.091 20.729 1.00 84.31 189 MET A CA 1
ATOM 1517 C C . MET A 1 189 ? 17.931 -27.857 19.544 1.00 84.31 189 MET A C 1
ATOM 1519 O O . MET A 1 189 ? 18.704 -27.309 18.762 1.00 84.31 189 MET A O 1
ATOM 1523 N N . GLY A 1 190 ? 17.538 -29.119 19.381 1.00 85.38 190 GLY A N 1
ATOM 1524 C CA . GLY A 1 190 ? 17.790 -29.882 18.160 1.00 85.38 190 GLY A CA 1
ATOM 1525 C C . GLY A 1 190 ? 16.559 -29.852 17.259 1.00 85.38 190 GLY A C 1
ATOM 1526 O O . GLY A 1 190 ? 15.478 -30.241 17.691 1.00 85.38 190 GLY A O 1
ATOM 1527 N N . LEU A 1 191 ? 16.718 -29.402 16.017 1.00 87.00 191 LEU A N 1
ATOM 1528 C CA . LEU A 1 191 ? 15.720 -29.509 14.959 1.00 87.00 191 LEU A CA 1
ATOM 1529 C C . LEU A 1 191 ? 16.172 -30.570 13.960 1.00 87.00 191 LEU A C 1
ATOM 1531 O O . LEU A 1 191 ? 17.173 -30.385 13.271 1.00 87.00 191 LEU A O 1
ATOM 1535 N N . GLU A 1 192 ? 15.409 -31.649 13.829 1.00 90.06 192 GLU A N 1
ATOM 1536 C CA . GLU A 1 192 ? 15.600 -32.589 12.730 1.00 90.06 192 GLU A CA 1
ATOM 1537 C C . GLU A 1 192 ? 14.855 -32.080 11.490 1.00 90.06 192 GLU A C 1
ATOM 1539 O O . GLU A 1 192 ? 13.630 -31.942 11.483 1.00 90.06 192 GLU A O 1
ATOM 1544 N N . TRP A 1 193 ? 15.592 -31.779 10.423 1.00 89.25 193 TRP A N 1
ATO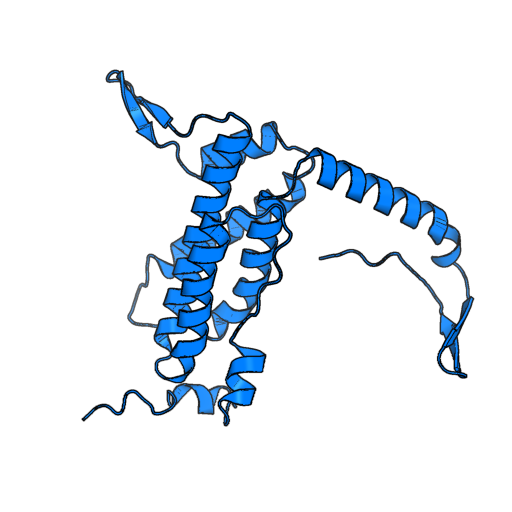M 1545 C CA . TRP A 1 193 ? 15.016 -31.323 9.163 1.00 89.25 193 TRP A CA 1
ATOM 1546 C C . TRP A 1 193 ? 15.715 -31.979 7.978 1.00 89.25 193 TRP A C 1
ATOM 1548 O O . TRP A 1 193 ? 16.929 -31.869 7.818 1.00 89.25 193 TRP A O 1
ATOM 1558 N N . LYS A 1 194 ? 14.937 -32.667 7.131 1.00 91.56 194 LYS A N 1
ATOM 1559 C CA . LYS A 1 194 ? 15.432 -33.384 5.938 1.00 91.56 194 LYS A CA 1
ATOM 1560 C C . LYS A 1 194 ? 16.615 -34.324 6.244 1.00 91.56 194 LYS A C 1
ATOM 1562 O O . LYS A 1 194 ? 17.588 -34.361 5.496 1.00 91.56 194 LYS A O 1
ATOM 1567 N N . GLY A 1 195 ? 16.542 -35.057 7.358 1.00 91.00 195 GLY A N 1
ATOM 1568 C CA . GLY A 1 195 ? 17.591 -35.990 7.791 1.00 91.00 195 GLY A CA 1
ATOM 1569 C C . GLY A 1 195 ? 18.861 -35.325 8.334 1.00 91.00 195 GLY A C 1
ATOM 1570 O O . GLY A 1 195 ? 19.865 -36.001 8.531 1.00 91.00 195 GLY A O 1
ATOM 1571 N N . SER A 1 196 ? 18.840 -34.008 8.560 1.00 89.88 196 SER A N 1
ATOM 1572 C CA . SER A 1 196 ? 19.922 -33.267 9.211 1.00 89.88 196 SER A CA 1
ATOM 1573 C C . SER A 1 196 ? 19.488 -32.817 10.601 1.00 89.88 196 SER A C 1
ATOM 1575 O O . SER A 1 196 ? 18.386 -32.298 10.762 1.00 89.88 196 SER A O 1
ATOM 1577 N N . ASN A 1 197 ? 20.373 -32.961 11.587 1.00 89.88 197 ASN A N 1
ATOM 1578 C CA . ASN A 1 197 ? 20.180 -32.404 12.924 1.00 89.88 197 ASN A CA 1
ATOM 1579 C C . ASN A 1 197 ? 20.781 -31.001 12.979 1.00 89.88 197 ASN A C 1
ATOM 1581 O O . ASN A 1 197 ? 21.997 -30.828 12.907 1.00 89.88 197 ASN A O 1
ATOM 1585 N N . ILE A 1 198 ? 19.920 -29.998 13.088 1.00 91.12 198 ILE A N 1
ATOM 1586 C CA . ILE A 1 198 ? 20.280 -28.587 13.150 1.00 91.12 198 ILE A CA 1
ATOM 1587 C C . ILE A 1 198 ? 20.182 -28.145 14.601 1.00 91.12 198 ILE A C 1
ATOM 1589 O O . ILE A 1 198 ? 19.136 -28.274 15.232 1.00 91.12 198 ILE A O 1
ATOM 1593 N N . LEU A 1 199 ? 21.266 -27.591 15.132 1.00 87.50 199 LEU A N 1
ATOM 1594 C CA . LEU A 1 199 ? 21.234 -26.971 16.445 1.00 87.50 199 LEU A CA 1
ATOM 1595 C C . LEU A 1 199 ? 20.661 -25.554 16.331 1.00 87.50 199 LEU A C 1
ATOM 1597 O O . LEU A 1 199 ? 21.194 -24.720 15.600 1.00 87.50 199 LEU A O 1
ATOM 1601 N N . LEU A 1 200 ? 19.593 -25.277 17.070 1.00 86.25 200 LEU A N 1
ATOM 1602 C CA . LEU A 1 200 ? 18.979 -23.962 17.177 1.00 86.25 200 LEU A CA 1
ATOM 1603 C C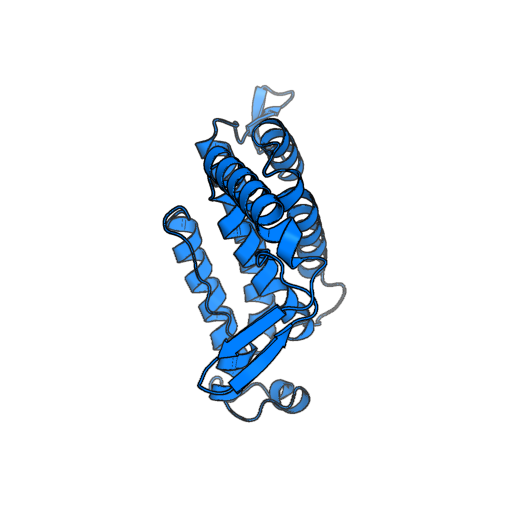 . LEU A 1 200 ? 19.315 -23.366 18.538 1.00 86.25 200 LEU A C 1
ATOM 1605 O O . LEU A 1 200 ? 19.137 -24.002 19.572 1.00 86.25 200 LEU A O 1
ATOM 1609 N N . THR A 1 201 ? 19.790 -22.128 18.540 1.00 80.56 201 THR A N 1
ATOM 1610 C CA . THR A 1 201 ? 20.077 -21.397 19.781 1.00 80.56 201 THR A CA 1
ATOM 1611 C C . THR A 1 201 ? 18.884 -20.587 20.267 1.00 80.56 201 THR A C 1
ATOM 1613 O O . THR A 1 201 ? 18.868 -20.196 21.430 1.00 80.56 201 THR A O 1
ATOM 1616 N N . ARG A 1 202 ? 17.922 -20.299 19.375 1.00 79.12 202 ARG A N 1
ATOM 1617 C CA . ARG A 1 202 ? 16.674 -19.564 19.629 1.00 79.12 202 ARG A CA 1
ATOM 1618 C C . ARG A 1 202 ? 15.633 -19.925 18.569 1.00 79.12 202 ARG A C 1
ATOM 1620 O O . ARG A 1 202 ? 15.994 -20.130 17.410 1.00 79.12 202 ARG A O 1
ATOM 1627 N N . ALA A 1 203 ? 14.356 -19.912 18.933 1.00 80.38 203 ALA A N 1
ATOM 1628 C CA . ALA A 1 203 ? 13.242 -19.955 17.990 1.00 80.38 203 ALA A CA 1
ATOM 1629 C C . ALA A 1 203 ? 12.151 -18.975 18.430 1.00 80.38 203 ALA A C 1
ATOM 1631 O O . ALA A 1 203 ? 11.828 -18.889 19.611 1.00 80.38 203 ALA A O 1
ATOM 1632 N N . TRP A 1 204 ? 11.604 -18.229 17.471 1.00 73.69 204 TRP A N 1
ATOM 1633 C CA . TRP A 1 204 ? 10.584 -17.209 17.706 1.00 73.69 204 TRP A CA 1
ATOM 1634 C C . TRP A 1 204 ? 9.456 -17.368 16.686 1.00 73.69 204 TRP A C 1
ATOM 1636 O O . TRP A 1 204 ? 9.740 -17.720 15.535 1.00 73.69 204 TRP A O 1
ATOM 1646 N N . PRO A 1 205 ? 8.195 -17.094 17.064 1.00 76.31 205 PRO A N 1
ATOM 1647 C CA . PRO A 1 205 ? 7.102 -17.018 16.106 1.00 76.31 205 PRO A CA 1
ATOM 1648 C C . PRO A 1 205 ? 7.430 -16.012 15.000 1.00 76.31 205 PRO A C 1
ATOM 1650 O O . PRO A 1 205 ? 7.910 -14.907 15.267 1.00 76.31 205 PRO A O 1
ATOM 1653 N N . LEU A 1 206 ? 7.181 -16.395 13.746 1.00 73.00 206 LEU A N 1
ATOM 1654 C CA . LEU A 1 206 ? 7.405 -15.508 12.611 1.00 73.00 206 LEU A CA 1
ATOM 1655 C C . LEU A 1 206 ? 6.435 -14.325 12.700 1.00 73.00 206 LEU A C 1
ATOM 1657 O O . LEU A 1 206 ? 5.223 -14.495 12.568 1.00 73.00 206 LEU A O 1
ATOM 1661 N N . ARG A 1 207 ? 6.976 -13.121 12.887 1.00 63.59 207 ARG A N 1
ATOM 1662 C CA . ARG A 1 207 ? 6.215 -11.879 12.752 1.00 63.59 207 ARG A CA 1
ATOM 1663 C C . ARG A 1 207 ? 6.083 -11.565 11.263 1.00 63.59 207 ARG A C 1
ATOM 1665 O O . ARG A 1 207 ? 7.088 -11.451 10.567 1.00 63.59 207 ARG A O 1
ATOM 1672 N N . ALA A 1 208 ? 4.854 -11.460 10.764 1.00 53.94 208 ALA A N 1
ATOM 1673 C CA . ALA A 1 208 ? 4.625 -10.908 9.434 1.00 53.94 208 ALA A CA 1
ATOM 1674 C C . ALA A 1 208 ? 4.925 -9.401 9.497 1.00 53.94 208 ALA A C 1
ATOM 1676 O O . ALA A 1 208 ? 4.271 -8.683 10.252 1.00 53.94 208 ALA A O 1
ATOM 1677 N N . HIS A 1 209 ? 5.953 -8.959 8.773 1.00 40.09 209 HIS A N 1
ATOM 1678 C CA . HIS A 1 209 ? 6.311 -7.548 8.605 1.00 40.09 209 HIS A CA 1
ATOM 1679 C C . HIS A 1 209 ? 5.640 -6.955 7.362 1.00 40.09 209 HIS A C 1
ATOM 1681 O O . HIS A 1 209 ? 5.566 -7.664 6.329 1.00 40.09 209 HIS A O 1
#

Sequence (209 aa):
MKDWYRPDAIWEYFGIKAREDYVQQYVFEARFHAGVPEDILRAYATASQLMAQAWHHYPLYDESITKLLFLVEMAVKLRCAQVGITLSTTNATGRPRAKHLQKLIEELAQLEPHKAGQFQNPLDHARTLRNLVAHPGHYSHAGTMLRHHVQPLVNLLNLLSLDEAAVMRAADYLSQLEQQCQALGEGLMGLEWKGSNILLTRAWPLRAH

pLDDT: mean 89.98, std 8.78, range [40.09, 98.12]

Foldseek 3Di:
DQDQPAFDPVVVVVVNDDLVSQCVQQQDDFDADPLQDPVLVVLLVVLSVLSSSCRSPQQSLLVSLLSLLVSLLVLLVVLCVVLVNDQWDQDPVRDTDGDDSVVSLVVVCVVQVLLNVVQVVLNVVSVVVNVPSVDDPDPDGCRVVCRVNPVSSSVNSRSSSDDSVVSVVVVVVQVVQQVVQVVQAQDFDWDQDPNDTDTDRHDHPDDDD

Organism: NCBI:txid2771359

Radius of gyration: 21.8 Å; chains: 1; bounding box: 46×64×62 Å